Protein AF-A0A563E157-F1 (afdb_monomer)

Sequence (215 aa):
MSESALIEEDAVVTTPMSAAPRDGLREVDIRLVDWHEQVQPLRLAAVMESVLEIGVREPVQVARRGDRFMVLDGAHRARAAQALGQRTLQCRLIDLPDDAPVDGWIHRLPGQLPLDAVALREDGAGRVVALVSDGGGTRDLRAPLANDGSYFAALHTLSRLYRNTPYERVEAGDPATSVGTEIGWVMPTWGTICELVEDYGLLPAGVTRLSRYLP

InterPro domains:
  IPR003115 ParB-like, N-terminal domain [PF02195] (38-99)
  IPR003115 ParB-like, N-terminal domain [SM00470] (26-109)
  IPR036086 ParB/Sulfiredoxin superfamily [SSF110849] (25-113)

Secondary structure (DSSP, 8-state):
-----------------PPPPTTSEEEEEGGGEEESBPPPHHHHHHHHHHHHHH---SPEEEEEETTEEEEEE-HHHHHHHHHTT-SEEEEEEE---TTPBPEEPEEEEES---GGGS--EESSSSPEEEEEEETTEEEEEE-SSSSHHHHHHHHHHHHHHSTTS--EEE-TTPPP-SSEEEEEE---BHHHHHHHHHHH-PBPTT-EE-GGG--

Radius of gyration: 22.66 Å; Cα contacts (8 Å, |Δi|>4): 371; chains: 1; bounding box: 77×41×68 Å

Organism: NCBI:txid1660198

Mean predicted aligned error: 8.3 Å

Nearest PDB structures (foldseek):
  7bnk-assembly1_B  TM=8.876E-01  e=1.543E-05  Myxococcus xanthus DK 1622
  7bnr-assembly1_A  TM=8.890E-01  e=2.348E-05  Myxococcus xanthus DK 1622
  7o0n-assembly1_B  TM=8.831E-01  e=3.794E-05  Myxococcus xanthus DK 1622
  6ky4-assembly1_A  TM=8.253E-01  e=5.437E-05  Arabidopsis thaliana
  6sdk-assembly1_B  TM=8.845E-01  e=1.337E-04  Bacillus subtilis subsp. subtilis str. 168

Structure (mmCIF, N/CA/C/O backbone):
data_AF-A0A563E157-F1
#
_entry.id   AF-A0A563E157-F1
#
loop_
_atom_site.group_PDB
_atom_site.id
_atom_site.type_symbol
_atom_site.label_atom_id
_atom_site.label_alt_id
_atom_site.label_comp_id
_atom_site.label_asym_id
_atom_site.label_entity_id
_atom_site.label_seq_id
_atom_site.pdbx_PDB_ins_code
_atom_site.Cartn_x
_atom_site.Cartn_y
_atom_site.Cartn_z
_atom_site.occupancy
_atom_site.B_iso_or_equiv
_atom_site.auth_seq_id
_atom_site.auth_comp_id
_atom_site.auth_asym_id
_atom_site.auth_atom_id
_atom_site.pdbx_PDB_model_num
ATOM 1 N N . MET A 1 1 ? -53.998 -22.537 45.966 1.00 38.16 1 MET A N 1
ATOM 2 C CA . MET A 1 1 ? -54.148 -23.337 44.731 1.00 38.16 1 MET A CA 1
ATOM 3 C C . MET A 1 1 ? -55.024 -22.516 43.799 1.00 38.16 1 MET A C 1
ATOM 5 O O . MET A 1 1 ? -56.150 -22.258 44.184 1.00 38.16 1 MET A O 1
ATOM 9 N N . SER A 1 2 ? -54.588 -21.955 42.680 1.00 39.91 2 SER A N 1
ATOM 10 C CA . SER A 1 2 ? -53.343 -22.095 41.925 1.00 39.91 2 SER A CA 1
ATOM 11 C C . SER A 1 2 ? -53.096 -20.812 41.127 1.00 39.91 2 SER A C 1
ATOM 13 O O . SER A 1 2 ? -54.045 -20.150 40.710 1.00 39.91 2 SER A O 1
ATOM 15 N N . GLU A 1 3 ? -51.813 -20.508 40.943 1.00 37.97 3 GLU A N 1
ATOM 16 C CA . GLU A 1 3 ? -51.228 -19.602 39.950 1.00 37.97 3 GLU A CA 1
ATOM 17 C C . GLU A 1 3 ? -51.672 -19.885 38.510 1.00 37.97 3 GLU A C 1
ATOM 19 O O . GLU A 1 3 ? -51.867 -21.042 38.138 1.00 37.97 3 GLU A O 1
ATOM 24 N N . SER A 1 4 ? -51.720 -18.824 37.696 1.00 38.44 4 SER A N 1
ATOM 25 C CA . SER A 1 4 ? -51.212 -18.736 36.308 1.00 38.44 4 SER A CA 1
ATOM 26 C C . SER A 1 4 ? -51.439 -17.287 35.842 1.00 38.44 4 SER A C 1
ATOM 28 O O . SER A 1 4 ? -52.575 -16.878 35.631 1.00 38.44 4 SER A O 1
ATOM 30 N N . ALA A 1 5 ? -50.463 -16.393 36.015 1.00 38.19 5 ALA A N 1
ATOM 31 C CA . ALA A 1 5 ? -49.332 -16.134 35.113 1.00 38.19 5 ALA A CA 1
ATOM 32 C C . ALA A 1 5 ? -49.777 -15.436 33.812 1.00 38.19 5 ALA A C 1
ATOM 34 O O . ALA A 1 5 ? -50.131 -16.072 32.823 1.00 38.19 5 ALA A O 1
ATOM 35 N N . LEU A 1 6 ? -49.759 -14.099 33.866 1.00 37.81 6 LEU A N 1
ATOM 36 C CA . LEU A 1 6 ? -49.764 -13.206 32.712 1.00 37.81 6 LEU A CA 1
ATOM 37 C C . LEU A 1 6 ? -48.407 -13.350 32.014 1.00 37.81 6 LEU A C 1
ATOM 39 O O . LEU A 1 6 ? -47.370 -13.178 32.650 1.00 37.81 6 LEU A O 1
ATOM 43 N N . ILE A 1 7 ? -48.420 -13.696 30.731 1.00 38.66 7 ILE A N 1
ATOM 44 C CA . ILE A 1 7 ? -47.236 -13.638 29.875 1.00 38.66 7 ILE A CA 1
ATOM 45 C C . ILE A 1 7 ? -47.158 -12.196 29.370 1.00 38.66 7 ILE A C 1
ATOM 47 O O . ILE A 1 7 ? -47.983 -11.781 28.558 1.00 38.66 7 ILE A O 1
ATOM 51 N N . GLU A 1 8 ? -46.215 -11.424 29.906 1.00 34.62 8 GLU A N 1
ATOM 52 C CA . GLU A 1 8 ? -45.759 -10.178 29.293 1.00 34.62 8 GLU A CA 1
ATOM 53 C C . GLU A 1 8 ? -44.924 -10.554 28.063 1.00 34.62 8 GLU A C 1
ATOM 55 O O . GLU A 1 8 ? -43.912 -11.244 28.174 1.00 34.62 8 GLU A O 1
ATOM 60 N N . GLU A 1 9 ? -45.383 -10.162 26.874 1.00 37.19 9 GLU A N 1
ATOM 61 C CA . GLU A 1 9 ? -44.569 -10.238 25.665 1.00 37.19 9 GLU A CA 1
ATOM 62 C C . GLU A 1 9 ? -43.445 -9.203 25.773 1.00 37.19 9 GLU A C 1
ATOM 64 O O . GLU A 1 9 ? -43.694 -7.996 25.811 1.00 37.19 9 GLU A O 1
ATOM 69 N N . ASP A 1 10 ? -42.207 -9.698 25.828 1.00 30.70 10 ASP A N 1
ATOM 70 C CA . ASP A 1 10 ? -40.983 -8.909 25.732 1.00 30.70 10 ASP A CA 1
ATOM 71 C C . ASP A 1 10 ? -41.030 -8.029 24.475 1.00 30.70 10 ASP A C 1
ATOM 73 O O . ASP A 1 10 ? -40.835 -8.480 23.342 1.00 30.70 10 ASP A O 1
ATOM 77 N N . ALA A 1 11 ? -41.269 -6.736 24.682 1.00 34.28 11 ALA A N 1
ATOM 78 C CA . ALA A 1 11 ? -41.029 -5.728 23.671 1.00 34.28 11 ALA A CA 1
ATOM 79 C C . ALA A 1 11 ? -39.534 -5.750 23.333 1.00 34.28 11 ALA A C 1
ATOM 81 O O . ALA A 1 11 ? -38.687 -5.366 24.141 1.00 34.28 11 ALA A O 1
ATOM 82 N N . VAL A 1 12 ? -39.214 -6.206 22.122 1.00 34.84 12 VAL A N 1
ATOM 83 C CA . VAL A 1 12 ? -37.882 -6.098 21.529 1.00 34.84 12 VAL A CA 1
ATOM 84 C C . VAL A 1 12 ? -37.456 -4.635 21.606 1.00 34.84 12 VAL A C 1
ATOM 86 O O . VAL A 1 12 ? -37.963 -3.782 20.877 1.00 34.84 12 VAL A O 1
ATOM 89 N N . VAL A 1 13 ? -36.518 -4.341 22.507 1.00 35.56 13 VAL A N 1
ATOM 90 C CA . VAL A 1 13 ? -35.839 -3.050 22.578 1.00 35.56 13 VAL A CA 1
ATOM 91 C C . VAL A 1 13 ? -34.983 -2.933 21.322 1.00 35.56 13 VAL A C 1
ATOM 93 O O . VAL A 1 13 ? -33.821 -3.332 21.280 1.00 35.56 13 VAL A O 1
ATOM 96 N N . THR A 1 14 ? -35.574 -2.403 20.255 1.00 33.09 14 THR A N 1
ATOM 97 C CA . THR A 1 14 ? -34.820 -1.895 19.117 1.00 33.09 14 THR A CA 1
ATOM 98 C C . THR A 1 14 ? -34.134 -0.619 19.581 1.00 33.09 14 THR A C 1
ATOM 100 O O . THR A 1 14 ? -34.728 0.460 19.566 1.00 33.09 14 THR A O 1
ATOM 103 N N . THR A 1 15 ? -32.892 -0.737 20.042 1.00 35.97 15 THR A N 1
ATOM 104 C CA . THR A 1 15 ? -32.031 0.425 20.256 1.00 35.97 15 THR A CA 1
ATOM 105 C C . THR A 1 15 ? -31.931 1.177 18.927 1.00 35.97 15 THR A C 1
ATOM 107 O O . THR A 1 15 ? -31.469 0.589 17.945 1.00 35.97 15 THR A O 1
ATOM 110 N N . PRO A 1 16 ? -32.372 2.444 18.835 1.00 34.62 16 PRO A N 1
ATOM 111 C CA . PRO A 1 16 ? -32.223 3.195 17.603 1.00 34.62 16 PRO A CA 1
ATOM 112 C C . PRO A 1 16 ? -30.733 3.366 17.310 1.00 34.62 16 PRO A C 1
ATOM 114 O O . PRO A 1 16 ? -29.953 3.776 18.171 1.00 34.62 16 PRO A O 1
ATOM 117 N N . MET A 1 17 ? -30.355 3.033 16.076 1.00 41.00 17 MET A N 1
ATOM 118 C CA . MET A 1 17 ? -29.057 3.342 15.494 1.00 41.00 17 MET A CA 1
ATOM 119 C C . MET A 1 17 ? -28.830 4.848 15.673 1.00 41.00 17 MET A C 1
ATOM 121 O O . MET A 1 17 ? -29.520 5.666 15.064 1.00 41.00 17 MET A O 1
ATOM 125 N N . SER A 1 18 ? -27.943 5.194 16.607 1.00 42.66 18 SER A N 1
ATOM 126 C CA . SER A 1 18 ? -27.647 6.569 16.999 1.00 42.66 18 SER A CA 1
ATOM 127 C C . SER A 1 18 ? -27.345 7.426 15.768 1.00 42.66 18 SER A C 1
ATOM 129 O O . SER A 1 18 ? -26.673 6.977 14.836 1.00 42.66 18 SER A O 1
ATOM 131 N N . ALA A 1 19 ? -27.875 8.651 15.768 1.00 40.84 19 ALA A N 1
ATOM 132 C CA . ALA A 1 19 ? -27.715 9.630 14.704 1.00 40.84 19 ALA A CA 1
ATOM 133 C C . ALA A 1 19 ? -26.247 9.734 14.256 1.00 40.84 19 ALA A C 1
ATOM 135 O O . ALA A 1 19 ? -25.346 9.836 15.086 1.00 40.84 19 ALA A O 1
ATOM 136 N N . ALA A 1 20 ? -26.019 9.717 12.940 1.00 39.94 20 ALA A N 1
ATOM 137 C CA . ALA A 1 20 ? -24.694 9.817 12.340 1.00 39.94 20 ALA A CA 1
ATOM 138 C C . ALA A 1 20 ? -23.915 11.017 12.925 1.00 39.94 20 ALA A C 1
ATOM 140 O O . ALA A 1 20 ? -24.352 12.158 12.742 1.00 39.94 20 ALA A O 1
ATOM 141 N N . PRO A 1 21 ? -22.780 10.809 13.620 1.00 44.16 21 PRO A N 1
ATOM 142 C CA . PRO A 1 21 ? -21.960 11.917 14.090 1.00 44.16 21 PRO A CA 1
ATOM 143 C C . PRO A 1 21 ? -21.417 12.734 12.911 1.00 44.16 21 PRO A C 1
ATOM 145 O O . PRO A 1 21 ? -21.153 12.213 11.822 1.00 44.16 21 PRO A O 1
ATOM 148 N N . ARG A 1 22 ? -21.323 14.045 13.155 1.00 49.16 22 ARG A N 1
ATOM 149 C CA . ARG A 1 22 ? -21.166 15.139 12.179 1.00 49.16 22 ARG A CA 1
ATOM 150 C C . ARG A 1 22 ? -19.771 15.231 11.533 1.00 49.16 22 ARG A C 1
ATOM 152 O O . ARG A 1 22 ? -19.514 16.168 10.790 1.00 49.16 22 ARG A O 1
ATOM 159 N N . ASP A 1 23 ? -18.893 14.274 11.804 1.00 63.56 23 ASP A N 1
ATOM 160 C CA . ASP A 1 23 ? -17.467 14.251 11.448 1.00 63.56 23 ASP A CA 1
ATOM 161 C C . ASP A 1 23 ? -17.017 12.927 10.792 1.00 63.56 23 ASP A C 1
ATOM 163 O O . ASP A 1 23 ? -15.828 12.725 10.542 1.00 63.56 23 ASP A O 1
ATOM 167 N N . GLY A 1 24 ? -17.957 12.013 10.513 1.00 76.25 24 GLY A N 1
ATOM 168 C CA . GLY A 1 24 ? -17.658 10.711 9.907 1.00 76.25 24 GLY A CA 1
ATOM 169 C C . GLY A 1 24 ? -16.979 9.712 10.853 1.00 76.25 24 GLY A C 1
ATOM 170 O O . GLY A 1 24 ? -16.590 8.632 10.404 1.00 76.25 24 GLY A O 1
ATOM 171 N N . LEU A 1 25 ? -16.853 10.031 12.149 1.00 89.38 25 LEU A N 1
ATOM 172 C CA . LEU A 1 25 ? -16.283 9.120 13.140 1.00 89.38 25 LEU A CA 1
ATOM 173 C C . LEU A 1 25 ? -17.264 8.005 13.513 1.00 89.38 25 LEU A C 1
ATOM 175 O O . LEU A 1 25 ? -18.480 8.205 13.572 1.00 89.38 25 LEU A O 1
ATOM 179 N N . ARG A 1 26 ? -16.750 6.801 13.742 1.00 91.88 26 ARG A N 1
ATOM 180 C CA . ARG A 1 26 ? -17.507 5.619 14.157 1.00 91.88 26 ARG A CA 1
ATOM 181 C C . ARG A 1 26 ? -16.631 4.751 15.040 1.00 91.88 26 ARG A C 1
ATOM 183 O O . ARG A 1 26 ? -15.461 4.541 14.743 1.00 91.88 26 ARG A O 1
ATOM 190 N N . GLU A 1 27 ? -17.229 4.185 16.076 1.00 95.44 27 GLU A N 1
ATOM 191 C CA . GLU A 1 27 ? -16.631 3.040 16.742 1.00 95.44 27 GLU A CA 1
ATOM 192 C C . GLU A 1 27 ? -16.913 1.781 15.912 1.00 95.44 27 GLU A C 1
ATOM 194 O O . GLU A 1 27 ? -18.063 1.510 15.562 1.00 95.44 27 GLU A O 1
ATOM 199 N N . VAL A 1 28 ? -15.863 1.044 15.557 1.00 96.38 28 VAL A N 1
ATOM 200 C CA . VAL A 1 28 ? -15.933 -0.140 14.693 1.00 96.38 28 VAL A CA 1
ATOM 201 C C . VAL A 1 28 ? -15.374 -1.343 15.441 1.00 96.38 28 VAL A C 1
ATOM 203 O O . VAL A 1 28 ? -14.318 -1.249 16.062 1.00 96.38 28 VAL A O 1
ATOM 206 N N . ASP A 1 29 ? -16.063 -2.484 15.371 1.00 96.81 29 ASP A N 1
ATOM 207 C CA . ASP A 1 29 ? -15.530 -3.759 15.862 1.00 96.81 29 ASP A CA 1
ATOM 208 C C . ASP A 1 29 ? -14.273 -4.127 15.070 1.00 96.81 29 ASP A C 1
ATOM 210 O O . ASP A 1 29 ? -14.307 -4.249 13.843 1.00 96.81 29 ASP A O 1
ATOM 214 N N . ILE A 1 30 ? -13.162 -4.337 15.771 1.00 96.12 30 ILE A N 1
ATOM 215 C CA . ILE A 1 30 ? -11.862 -4.577 15.141 1.00 96.12 30 ILE A CA 1
ATOM 216 C C . ILE A 1 30 ? -11.843 -5.842 14.270 1.00 96.12 30 ILE A C 1
ATOM 218 O O . ILE A 1 30 ? -11.008 -5.968 13.379 1.00 96.12 30 ILE A O 1
ATOM 222 N N . ARG A 1 31 ? -12.767 -6.787 14.492 1.00 96.31 31 ARG A N 1
ATOM 223 C CA . ARG A 1 31 ? -12.908 -8.019 13.694 1.00 96.31 31 ARG A CA 1
ATOM 224 C C . ARG A 1 31 ? -13.479 -7.761 12.299 1.00 96.31 31 ARG A C 1
ATOM 226 O O . ARG A 1 31 ? -13.388 -8.635 11.433 1.00 96.31 31 ARG A O 1
ATOM 233 N N . LEU A 1 32 ? -14.077 -6.591 12.088 1.00 97.19 32 LEU A N 1
ATOM 234 C CA . LEU A 1 32 ? -14.577 -6.123 10.796 1.00 97.19 32 LEU A CA 1
ATOM 235 C C . LEU A 1 32 ? -13.549 -5.270 10.047 1.00 97.19 32 LEU A C 1
ATOM 237 O O . LEU A 1 32 ? -13.850 -4.799 8.955 1.00 97.19 32 LEU A O 1
ATOM 241 N N . VAL A 1 33 ? -12.365 -5.057 10.626 1.00 97.38 33 VAL A N 1
ATOM 242 C CA . VAL A 1 33 ? -11.298 -4.256 10.030 1.00 97.38 33 VAL A CA 1
ATOM 243 C C . VAL A 1 33 ? -10.294 -5.166 9.329 1.00 97.38 33 VAL A C 1
ATOM 245 O O . VAL A 1 33 ? -9.803 -6.127 9.921 1.00 97.38 33 VAL A O 1
ATOM 248 N N . ASP A 1 34 ? -9.981 -4.830 8.084 1.00 97.12 34 ASP A N 1
ATOM 249 C CA . ASP A 1 34 ? -8.998 -5.483 7.227 1.00 97.12 34 ASP A CA 1
ATOM 250 C C . ASP A 1 34 ? -7.880 -4.512 6.836 1.00 97.12 34 ASP A C 1
ATOM 252 O O . ASP A 1 34 ? -7.993 -3.291 6.965 1.00 97.12 34 ASP A O 1
ATOM 256 N N . TRP A 1 35 ? -6.780 -5.064 6.334 1.00 97.38 35 TRP A N 1
ATOM 257 C CA . TRP A 1 35 ? -5.594 -4.319 5.927 1.00 97.38 35 TRP A CA 1
ATOM 258 C C . TRP A 1 35 ? -5.339 -4.555 4.449 1.00 97.38 35 TRP A C 1
ATOM 260 O O . TRP A 1 35 ? -5.481 -5.681 3.985 1.00 97.38 35 TRP A O 1
ATOM 270 N N . HIS A 1 36 ? -4.909 -3.517 3.735 1.00 97.44 36 HIS A N 1
ATOM 271 C CA . HIS A 1 36 ? -4.484 -3.656 2.342 1.00 97.44 36 HIS A CA 1
ATOM 272 C C . HIS A 1 36 ? -2.960 -3.806 2.207 1.00 97.44 36 HIS A C 1
ATOM 274 O O . HIS A 1 36 ? -2.464 -4.317 1.207 1.00 97.44 36 HIS A O 1
ATOM 280 N N . GLU A 1 37 ? -2.200 -3.400 3.227 1.00 96.88 37 GLU A N 1
ATOM 281 C CA . GLU A 1 37 ? -0.740 -3.443 3.229 1.00 96.88 37 GLU A CA 1
ATOM 282 C C . GLU A 1 37 ? -0.167 -4.097 4.490 1.00 96.88 37 GLU A C 1
ATOM 284 O O . GLU A 1 37 ? -0.790 -4.159 5.555 1.00 96.88 37 GLU A O 1
ATOM 289 N N . GLN A 1 38 ? 1.063 -4.588 4.365 1.00 96.56 38 GLN A N 1
ATOM 290 C CA . GLN A 1 38 ? 1.861 -5.061 5.486 1.00 96.56 38 GLN A CA 1
ATOM 291 C C . GLN A 1 38 ? 2.235 -3.909 6.426 1.00 96.56 38 GLN A C 1
ATOM 293 O O . GLN A 1 38 ? 2.426 -2.769 6.013 1.00 96.56 38 GLN A O 1
ATOM 298 N N . VAL A 1 39 ? 2.454 -4.230 7.701 1.00 93.62 39 VAL A N 1
ATOM 299 C CA . VAL A 1 39 ? 3.050 -3.301 8.666 1.00 93.62 39 VAL A CA 1
ATOM 300 C C . VAL A 1 39 ? 4.509 -3.658 8.922 1.00 93.62 39 VAL A C 1
ATOM 302 O O . VAL A 1 39 ? 4.870 -4.820 9.094 1.00 93.62 39 VAL A O 1
ATOM 305 N N . GLN A 1 40 ? 5.364 -2.640 8.979 1.00 88.31 40 GLN A N 1
ATOM 306 C CA . GLN A 1 40 ? 6.772 -2.808 9.347 1.00 88.31 40 GLN A CA 1
ATOM 307 C C . GLN A 1 40 ? 6.903 -3.240 10.826 1.00 88.31 40 GLN A C 1
ATOM 309 O O . GLN A 1 40 ? 6.443 -2.490 11.692 1.00 88.31 40 GLN A O 1
ATOM 314 N N . PRO A 1 41 ? 7.551 -4.382 11.148 1.00 87.50 41 PRO A N 1
ATOM 315 C CA . PRO A 1 41 ? 7.573 -4.930 12.511 1.00 87.50 41 PRO A CA 1
ATOM 316 C C . PRO A 1 41 ? 8.191 -4.015 13.575 1.00 87.50 41 PRO A C 1
ATOM 318 O O . PRO A 1 41 ? 7.617 -3.859 14.646 1.00 87.50 41 PRO A O 1
ATOM 321 N N . LEU A 1 42 ? 9.327 -3.367 13.283 1.00 85.75 42 LEU A N 1
ATOM 322 C CA . LEU A 1 42 ? 9.982 -2.468 14.247 1.00 85.75 42 LEU A CA 1
ATOM 323 C C . LEU A 1 42 ? 9.112 -1.245 14.562 1.00 85.75 42 LEU A C 1
ATOM 325 O O . LEU A 1 42 ? 8.969 -0.858 15.718 1.00 85.75 42 LEU A O 1
ATOM 329 N N . ARG A 1 43 ? 8.469 -0.675 13.535 1.00 87.94 43 ARG A N 1
ATOM 330 C CA . ARG A 1 43 ? 7.519 0.427 13.715 1.00 87.94 43 ARG A CA 1
ATOM 331 C C . ARG A 1 43 ? 6.281 -0.025 14.486 1.00 87.94 43 ARG A C 1
ATOM 333 O O . ARG A 1 43 ? 5.773 0.738 15.297 1.00 87.94 43 ARG A O 1
ATOM 340 N N . LEU A 1 44 ? 5.806 -1.253 14.264 1.00 92.75 44 LEU A N 1
ATOM 341 C CA . LEU A 1 44 ? 4.684 -1.809 15.018 1.00 92.75 44 LEU A CA 1
ATOM 342 C C . LEU A 1 44 ? 5.014 -1.926 16.510 1.00 92.75 44 LEU A C 1
ATOM 344 O O . LEU A 1 44 ? 4.194 -1.506 17.316 1.00 92.75 44 LEU A O 1
ATOM 348 N N . ALA A 1 45 ? 6.198 -2.430 16.871 1.00 91.44 45 ALA A N 1
ATOM 349 C CA . ALA A 1 45 ? 6.615 -2.545 18.270 1.00 91.44 45 ALA A CA 1
ATOM 350 C C . ALA A 1 45 ? 6.608 -1.182 18.987 1.00 91.44 45 ALA A C 1
ATOM 352 O O . ALA A 1 45 ? 5.976 -1.044 20.030 1.00 91.44 45 ALA A O 1
ATOM 353 N N . ALA A 1 46 ? 7.199 -0.154 18.370 1.00 90.38 46 ALA A N 1
ATOM 354 C CA . ALA A 1 46 ? 7.189 1.205 18.919 1.00 90.38 46 ALA A CA 1
ATOM 355 C C . ALA A 1 46 ? 5.763 1.781 19.053 1.00 90.38 46 ALA A C 1
ATOM 357 O O . ALA A 1 46 ? 5.429 2.426 20.046 1.00 90.38 46 ALA A O 1
ATOM 358 N N . VAL A 1 47 ? 4.889 1.531 18.070 1.00 93.25 47 VAL A N 1
ATOM 359 C CA . VAL A 1 47 ? 3.485 1.969 18.137 1.00 93.25 47 VAL A CA 1
ATOM 360 C C . VAL A 1 47 ? 2.711 1.200 19.212 1.00 93.25 47 VAL A C 1
ATOM 362 O O . VAL A 1 47 ? 1.867 1.794 19.873 1.00 93.25 47 VAL A O 1
ATOM 365 N N . MET A 1 48 ? 2.997 -0.085 19.433 1.00 93.69 48 MET A N 1
ATOM 366 C CA . MET A 1 48 ? 2.371 -0.874 20.499 1.00 93.69 48 MET A CA 1
ATOM 367 C C . MET A 1 48 ? 2.698 -0.332 21.889 1.00 93.69 48 MET A C 1
ATOM 369 O O . MET A 1 48 ? 1.788 -0.240 22.708 1.00 93.69 48 MET A O 1
ATOM 373 N N . GLU A 1 49 ? 3.947 0.064 22.144 1.00 92.19 49 GLU A N 1
ATOM 374 C CA . GLU A 1 49 ? 4.335 0.700 23.412 1.00 92.19 49 GLU A CA 1
ATOM 375 C C . GLU A 1 49 ? 3.528 1.981 23.656 1.00 92.19 49 GLU A C 1
ATOM 377 O O . GLU A 1 49 ? 2.927 2.146 24.716 1.00 92.19 49 GLU A O 1
ATOM 382 N N . SER A 1 50 ? 3.413 2.837 22.636 1.00 92.50 50 SER A N 1
ATOM 383 C CA . SER A 1 50 ? 2.603 4.055 22.726 1.00 92.50 50 SER A CA 1
ATOM 384 C C . SER A 1 50 ? 1.115 3.750 22.943 1.00 92.50 50 SER A C 1
ATOM 386 O O . SER A 1 50 ? 0.493 4.317 23.837 1.00 92.50 50 SER A O 1
ATOM 388 N N . VAL A 1 51 ? 0.530 2.823 22.178 1.00 91.62 51 VAL A N 1
ATOM 389 C CA . VAL A 1 51 ? -0.895 2.468 22.309 1.00 91.62 51 VAL A CA 1
ATOM 390 C C . VAL A 1 51 ? -1.198 1.839 23.672 1.00 91.62 51 VAL A C 1
ATOM 392 O O . VAL A 1 51 ? -2.294 2.043 24.192 1.00 91.62 51 VAL A O 1
ATOM 395 N N . LEU A 1 52 ? -0.256 1.110 24.273 1.00 91.38 52 LEU A N 1
ATOM 396 C CA . LEU A 1 52 ? -0.419 0.570 25.622 1.00 91.38 52 LEU A CA 1
ATOM 397 C C . LEU A 1 52 ? -0.515 1.683 26.678 1.00 91.38 52 LEU A C 1
ATOM 399 O O . LEU A 1 52 ? -1.298 1.560 27.616 1.00 91.38 52 LEU A O 1
ATOM 403 N N . GLU A 1 53 ? 0.257 2.760 26.519 1.00 90.88 53 GLU A N 1
ATOM 404 C CA . GLU A 1 53 ? 0.299 3.873 27.472 1.00 90.88 53 GLU A CA 1
ATOM 405 C C . GLU A 1 53 ? -0.904 4.817 27.335 1.00 90.88 53 GLU A C 1
ATOM 407 O O . GLU A 1 53 ? -1.524 5.185 28.334 1.00 90.88 53 GLU A O 1
ATOM 412 N N . ILE A 1 54 ? -1.243 5.217 26.105 1.00 89.62 54 ILE A N 1
ATOM 413 C CA . ILE A 1 54 ? -2.204 6.309 25.852 1.00 89.62 54 ILE A CA 1
ATOM 414 C C . ILE A 1 54 ? -3.391 5.913 24.964 1.00 89.62 54 ILE A C 1
ATOM 416 O O . ILE A 1 54 ? -4.221 6.764 24.635 1.00 89.62 54 ILE A O 1
ATOM 420 N N . GLY A 1 55 ? -3.487 4.645 24.560 1.00 87.12 55 GLY A N 1
ATOM 421 C CA . GLY A 1 55 ? -4.490 4.175 23.607 1.00 87.12 55 GLY A CA 1
ATOM 422 C C . GLY A 1 55 ? -4.273 4.701 22.182 1.00 87.12 55 GLY A C 1
ATOM 423 O O . GLY A 1 55 ? -3.297 5.383 21.865 1.00 87.12 55 GLY A O 1
ATOM 424 N N . VAL A 1 56 ? -5.212 4.388 21.286 1.00 88.50 56 VAL A N 1
ATOM 425 C CA . VAL A 1 56 ? -5.234 4.959 19.931 1.00 88.50 56 VAL A CA 1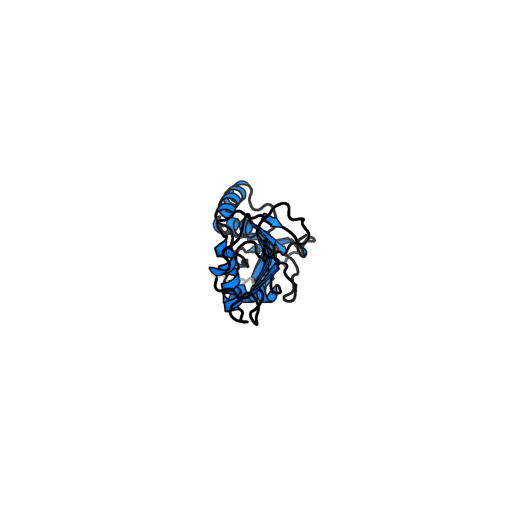
ATOM 426 C C . VAL A 1 56 ? -5.869 6.347 19.999 1.00 88.50 56 VAL A C 1
ATOM 428 O O . VAL A 1 56 ? -7.085 6.471 20.113 1.00 88.50 56 VAL A O 1
ATOM 431 N N . ARG A 1 57 ? -5.045 7.400 19.948 1.00 88.88 57 ARG A N 1
ATOM 432 C CA . ARG A 1 57 ? -5.525 8.793 20.031 1.00 88.88 57 ARG A CA 1
ATOM 433 C C . ARG A 1 57 ? -6.079 9.335 18.719 1.00 88.88 57 ARG A C 1
ATOM 435 O O . ARG A 1 57 ? -7.032 10.105 18.727 1.00 88.88 57 ARG A O 1
ATOM 442 N N . GLU A 1 58 ? -5.453 8.961 17.610 1.00 92.00 58 GLU A N 1
ATOM 443 C CA . GLU A 1 58 ? -5.869 9.381 16.276 1.00 92.00 58 GLU A CA 1
ATOM 444 C C . GLU A 1 58 ? -6.768 8.319 15.644 1.00 92.00 58 GLU A C 1
ATOM 446 O O . GLU A 1 58 ? -6.347 7.157 15.565 1.00 92.00 58 GLU A O 1
ATOM 451 N N . PRO A 1 59 ? -7.960 8.699 15.147 1.00 94.50 59 PRO A N 1
ATOM 452 C CA . PRO A 1 59 ? -8.837 7.772 14.453 1.00 94.50 59 PRO A CA 1
ATOM 453 C C . PRO A 1 59 ? -8.124 7.049 13.305 1.00 94.50 59 PRO A C 1
ATOM 455 O O . PRO A 1 59 ? -7.311 7.626 12.576 1.00 94.50 59 PRO A O 1
ATOM 458 N N . VAL A 1 60 ? -8.435 5.768 13.137 1.00 96.69 60 VAL A N 1
ATOM 459 C CA . VAL A 1 60 ? -7.986 4.982 11.982 1.00 96.69 60 VAL A CA 1
ATOM 460 C C . VAL A 1 60 ? -8.851 5.366 10.783 1.00 96.69 60 VAL A C 1
ATOM 462 O O . VAL A 1 60 ? -10.077 5.345 10.872 1.00 96.69 60 VAL A O 1
ATOM 465 N N . GLN A 1 61 ? -8.234 5.733 9.665 1.00 97.50 61 GLN A N 1
ATOM 466 C CA . GLN A 1 61 ? -8.970 6.093 8.453 1.00 97.50 61 GLN A CA 1
ATOM 467 C C . GLN A 1 61 ? -9.305 4.806 7.709 1.00 97.50 61 GLN A C 1
ATOM 469 O O . GLN A 1 61 ? -8.403 4.008 7.441 1.00 97.50 61 GLN A O 1
ATOM 474 N N . VAL A 1 62 ? -10.579 4.579 7.397 1.00 97.62 62 VAL A N 1
ATOM 475 C CA . VAL A 1 62 ? -11.029 3.341 6.747 1.00 97.62 62 VAL A CA 1
ATOM 476 C C . VAL A 1 62 ? -12.015 3.632 5.620 1.00 97.62 62 VAL A C 1
ATOM 478 O O . VAL A 1 62 ? -12.830 4.547 5.729 1.00 97.62 62 VAL A O 1
ATOM 481 N N . ALA A 1 63 ? -11.981 2.821 4.566 1.00 96.50 63 ALA A N 1
ATOM 482 C CA . ALA A 1 63 ? -13.032 2.763 3.551 1.00 96.50 63 ALA A CA 1
ATOM 483 C C . ALA A 1 63 ? -13.933 1.553 3.805 1.00 96.50 63 ALA A C 1
ATOM 485 O O . ALA A 1 63 ? -13.474 0.509 4.276 1.00 96.50 63 ALA A O 1
ATOM 486 N N . ARG A 1 64 ? -15.220 1.666 3.475 1.00 94.81 64 ARG A N 1
ATOM 487 C CA . ARG A 1 64 ? -16.136 0.521 3.524 1.00 94.81 64 ARG A CA 1
ATOM 488 C C . ARG A 1 64 ? -15.879 -0.403 2.327 1.00 94.81 64 ARG A C 1
ATOM 490 O O . ARG A 1 64 ? -15.806 0.070 1.200 1.00 94.81 64 ARG A O 1
ATOM 497 N N . ARG A 1 65 ? -15.813 -1.715 2.568 1.00 93.62 65 ARG A N 1
ATOM 498 C CA . ARG A 1 65 ? -15.727 -2.771 1.545 1.00 93.62 65 ARG A CA 1
ATOM 499 C C . ARG A 1 65 ? -16.744 -3.861 1.890 1.00 93.62 65 ARG A C 1
ATOM 501 O O . ARG A 1 65 ? -16.518 -4.675 2.781 1.00 93.62 65 ARG A O 1
ATOM 508 N N . GLY A 1 66 ? -17.913 -3.818 1.249 1.00 90.56 66 GLY A N 1
ATOM 509 C CA . GLY A 1 66 ? -19.053 -4.665 1.621 1.00 90.56 66 GLY A CA 1
ATOM 510 C C . GLY A 1 66 ? -19.496 -4.423 3.071 1.00 90.56 66 GLY A C 1
ATOM 511 O O . GLY A 1 66 ? -19.860 -3.300 3.437 1.00 90.56 66 GLY A O 1
ATOM 512 N N . ASP A 1 67 ? -19.431 -5.468 3.895 1.00 92.88 67 ASP A N 1
ATOM 513 C CA . ASP A 1 67 ? -19.759 -5.429 5.331 1.00 92.88 67 ASP A CA 1
ATOM 514 C C . ASP A 1 67 ? -18.527 -5.238 6.237 1.00 92.88 67 ASP A C 1
ATOM 516 O O . ASP A 1 67 ? -18.622 -5.332 7.463 1.00 92.88 67 ASP A O 1
ATOM 520 N N . ARG A 1 68 ? -17.358 -4.982 5.640 1.00 96.12 68 ARG A N 1
ATOM 521 C CA . ARG A 1 68 ? -16.068 -4.821 6.323 1.00 96.12 68 ARG A CA 1
ATOM 522 C C . ARG A 1 68 ? -15.478 -3.434 6.057 1.00 96.12 68 ARG A C 1
ATOM 524 O O . ARG A 1 68 ? -16.009 -2.644 5.269 1.00 96.12 68 ARG A O 1
ATOM 531 N N . PHE A 1 69 ? -14.383 -3.126 6.742 1.00 97.12 69 PHE A N 1
ATOM 532 C CA . PHE A 1 69 ? -13.686 -1.846 6.663 1.00 97.12 69 PHE A CA 1
ATOM 533 C C . PHE A 1 69 ? -12.214 -2.067 6.348 1.00 97.12 69 PHE A C 1
ATOM 535 O O . PHE A 1 69 ? -11.509 -2.725 7.104 1.00 97.12 69 PHE A O 1
ATOM 542 N N . MET A 1 70 ? -11.731 -1.486 5.260 1.00 97.81 70 MET A N 1
ATOM 543 C CA . MET A 1 70 ? -10.336 -1.580 4.851 1.00 97.81 70 MET A CA 1
ATOM 544 C C . MET A 1 70 ? -9.565 -0.364 5.366 1.00 97.81 70 MET A C 1
ATOM 546 O O . MET A 1 70 ? -9.965 0.774 5.113 1.00 97.81 70 MET A O 1
ATOM 550 N N . VAL A 1 71 ? -8.461 -0.581 6.082 1.00 97.88 71 VAL A N 1
ATOM 551 C CA . VAL A 1 71 ? -7.618 0.513 6.592 1.00 97.88 71 VAL A CA 1
ATOM 552 C C . VAL A 1 71 ? -6.945 1.259 5.442 1.00 97.88 71 VAL A C 1
ATOM 554 O O . VAL A 1 71 ? -6.295 0.631 4.613 1.00 97.88 71 VAL A O 1
ATOM 557 N N . LEU A 1 72 ? -7.055 2.590 5.438 1.00 97.25 72 LEU A N 1
ATOM 558 C CA . LEU A 1 72 ? -6.386 3.510 4.507 1.00 97.25 72 LEU A CA 1
ATOM 559 C C . LEU A 1 72 ? -5.180 4.204 5.153 1.00 97.25 72 LEU A C 1
ATOM 561 O O . LEU A 1 72 ? -4.137 4.342 4.525 1.00 97.25 72 LEU A O 1
ATOM 565 N N . ASP A 1 73 ? -5.326 4.622 6.415 1.00 95.62 73 ASP A N 1
ATOM 566 C CA . ASP A 1 73 ? -4.257 5.185 7.244 1.00 95.62 73 ASP A CA 1
ATOM 567 C C . ASP A 1 73 ? -4.397 4.725 8.698 1.00 95.62 73 ASP A C 1
ATOM 569 O O . ASP A 1 73 ? -5.498 4.518 9.216 1.00 95.62 73 ASP A O 1
ATOM 573 N N . GLY A 1 74 ? -3.256 4.576 9.370 1.00 94.38 74 GLY A N 1
ATOM 574 C CA . GLY A 1 74 ? -3.196 4.066 10.734 1.00 94.38 74 GLY A CA 1
ATOM 575 C C . GLY A 1 74 ? -3.090 2.546 10.810 1.00 94.38 74 GLY A C 1
ATOM 576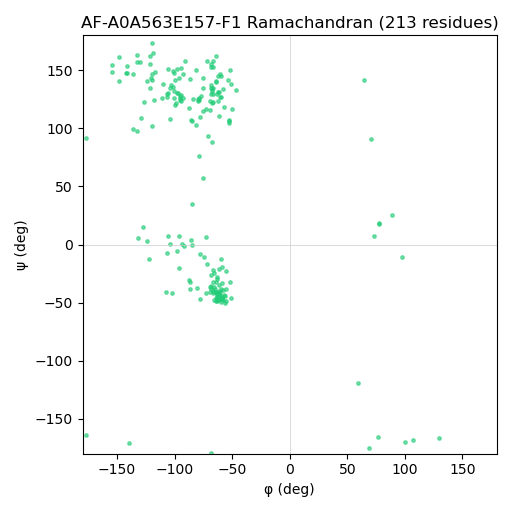 O O . GLY A 1 74 ? -3.453 1.975 11.837 1.00 94.38 74 GLY A O 1
ATOM 577 N N . ALA A 1 75 ? -2.559 1.881 9.776 1.00 95.75 75 ALA A N 1
ATOM 578 C CA . ALA A 1 75 ? -2.350 0.430 9.755 1.00 95.75 75 ALA A CA 1
ATOM 579 C C . ALA A 1 75 ? -1.601 -0.073 11.002 1.00 95.75 75 ALA A C 1
ATOM 581 O O . ALA A 1 75 ? -2.059 -1.013 11.654 1.00 95.75 75 ALA A O 1
ATOM 582 N N . HIS A 1 76 ? -0.510 0.598 11.399 1.00 95.50 76 HIS A N 1
ATOM 583 C CA . HIS A 1 76 ? 0.216 0.284 12.637 1.00 95.50 76 HIS A CA 1
ATOM 584 C C . HIS A 1 76 ? -0.625 0.511 13.897 1.00 95.50 76 HIS A C 1
ATOM 586 O O . HIS A 1 76 ? -0.570 -0.326 14.792 1.00 95.50 76 HIS A O 1
ATOM 592 N N . ARG A 1 77 ? -1.421 1.592 13.966 1.00 95.69 77 ARG A N 1
ATOM 593 C CA . ARG A 1 77 ? -2.297 1.890 15.120 1.00 95.69 77 ARG A CA 1
ATOM 594 C C . ARG A 1 77 ? -3.365 0.805 15.281 1.00 95.69 77 ARG A C 1
ATOM 596 O O . ARG A 1 77 ? -3.507 0.240 16.362 1.00 95.69 77 ARG A O 1
ATOM 603 N N . ALA A 1 78 ? -4.051 0.459 14.192 1.00 96.25 78 ALA A N 1
ATOM 604 C CA . ALA A 1 78 ? -5.063 -0.5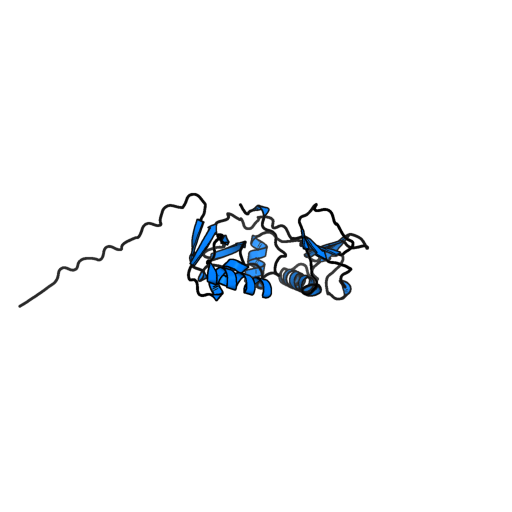94 14.166 1.00 96.25 78 ALA A CA 1
ATOM 605 C C . ALA A 1 78 ? -4.473 -1.962 14.536 1.00 96.25 78 ALA A C 1
ATOM 607 O O . ALA A 1 78 ? -5.045 -2.699 15.339 1.00 96.25 78 ALA A O 1
ATOM 608 N N . ARG A 1 79 ? -3.294 -2.296 13.993 1.00 96.38 79 ARG A N 1
ATOM 609 C CA . ARG A 1 79 ? -2.633 -3.575 14.278 1.00 96.38 79 ARG A CA 1
ATOM 610 C C . ARG A 1 79 ? -2.132 -3.660 15.720 1.00 96.38 79 ARG A C 1
ATOM 612 O O . ARG A 1 79 ? -2.249 -4.716 16.333 1.00 96.38 79 ARG A O 1
ATOM 619 N N . ALA A 1 80 ? -1.619 -2.561 16.270 1.00 96.19 80 ALA A N 1
ATOM 620 C CA . ALA A 1 80 ? -1.212 -2.479 17.668 1.00 96.19 80 ALA A CA 1
ATOM 621 C C . ALA A 1 80 ? -2.405 -2.678 18.612 1.00 96.19 80 ALA A C 1
ATOM 623 O O . ALA A 1 80 ? -2.348 -3.525 19.499 1.00 96.19 80 ALA A O 1
ATOM 624 N N . ALA A 1 81 ? -3.510 -1.970 18.377 1.00 95.44 81 ALA A N 1
ATOM 625 C CA . ALA A 1 81 ? -4.748 -2.143 19.134 1.00 95.44 81 ALA A CA 1
ATOM 626 C C . ALA A 1 81 ? -5.271 -3.589 19.088 1.00 95.44 81 ALA A C 1
ATOM 628 O O . ALA A 1 81 ? -5.634 -4.145 20.126 1.00 95.44 81 ALA A O 1
ATOM 629 N N . GLN A 1 82 ? -5.240 -4.222 17.909 1.00 95.69 82 GLN A N 1
ATOM 630 C CA . GLN A 1 82 ? -5.607 -5.630 17.746 1.00 95.69 82 GLN A CA 1
ATOM 631 C C . GLN A 1 82 ? -4.704 -6.556 18.563 1.00 95.69 82 GLN A C 1
ATOM 633 O O . GLN A 1 82 ? -5.201 -7.422 19.281 1.00 95.69 82 GLN A O 1
ATOM 638 N N . ALA A 1 83 ? -3.385 -6.366 18.482 1.00 94.69 83 ALA A N 1
ATOM 639 C CA . ALA A 1 83 ? -2.414 -7.171 19.218 1.00 94.69 83 ALA A CA 1
ATOM 640 C C . ALA A 1 83 ? -2.549 -7.014 20.744 1.00 94.69 83 ALA A C 1
ATOM 642 O O . ALA A 1 83 ? -2.288 -7.958 21.484 1.00 94.69 83 ALA A O 1
ATOM 643 N N . LEU A 1 84 ? -2.996 -5.844 21.205 1.00 95.19 84 LEU A N 1
ATOM 644 C CA . LEU A 1 84 ? -3.255 -5.541 22.614 1.00 95.19 84 LEU A CA 1
ATOM 645 C C . LEU A 1 84 ? -4.660 -5.965 23.086 1.00 95.19 84 LEU A C 1
ATOM 647 O O . LEU A 1 84 ? -5.027 -5.706 24.230 1.00 95.19 84 LEU A O 1
ATOM 651 N N . GLY A 1 85 ? -5.453 -6.624 22.235 1.00 94.81 85 GLY A N 1
ATOM 652 C CA . GLY A 1 85 ? -6.754 -7.184 22.609 1.00 94.81 85 GLY A CA 1
ATOM 653 C C . GLY A 1 85 ? -7.893 -6.164 22.708 1.00 94.81 85 GLY A C 1
ATOM 654 O O . GLY A 1 85 ? -8.921 -6.460 23.323 1.00 94.81 85 GLY A O 1
ATOM 655 N N . GLN A 1 86 ? -7.746 -4.977 22.110 1.00 94.38 86 GLN A N 1
ATOM 656 C CA . GLN A 1 86 ? -8.857 -4.029 22.009 1.00 94.38 86 GLN A CA 1
ATOM 657 C C . GLN A 1 86 ? -9.976 -4.621 21.146 1.00 94.38 86 GLN A C 1
ATOM 659 O O . GLN A 1 86 ? -9.719 -5.285 20.146 1.00 94.38 86 GLN A O 1
ATOM 664 N N . ARG A 1 87 ? -11.233 -4.394 21.544 1.00 95.38 87 ARG A N 1
ATOM 665 C CA . ARG A 1 87 ? -12.413 -4.911 20.825 1.00 95.38 87 ARG A CA 1
ATOM 666 C C . ARG A 1 87 ? -12.889 -3.980 19.720 1.00 95.38 87 ARG A C 1
ATOM 668 O O . ARG A 1 87 ? -13.450 -4.442 18.732 1.00 95.38 87 ARG A O 1
ATOM 675 N N . THR A 1 88 ? -12.681 -2.684 19.903 1.00 95.81 88 THR A N 1
ATOM 676 C CA . THR A 1 88 ? -13.173 -1.645 19.008 1.00 95.81 88 THR A CA 1
ATOM 677 C C . THR A 1 88 ? -12.075 -0.646 18.670 1.00 95.81 88 THR A C 1
ATOM 679 O O . THR A 1 88 ? -11.093 -0.507 19.401 1.00 95.81 88 THR A O 1
ATOM 682 N N . LEU A 1 89 ? -12.244 0.036 17.540 1.00 95.69 89 LEU A N 1
ATOM 683 C CA . LEU A 1 89 ? -11.406 1.137 17.082 1.00 95.69 89 LEU A CA 1
ATOM 684 C C . LEU A 1 89 ? -12.269 2.368 16.834 1.00 95.69 89 LEU A C 1
ATOM 686 O O . LEU A 1 89 ? -13.357 2.268 16.270 1.00 95.69 89 LEU A O 1
ATOM 690 N N . GLN A 1 90 ? -11.748 3.538 17.194 1.00 96.25 90 GLN A N 1
ATOM 691 C CA . GLN A 1 90 ? -12.265 4.793 16.665 1.00 96.25 90 GLN A CA 1
ATOM 692 C C . GLN A 1 90 ? -11.780 4.935 15.223 1.00 96.25 90 GLN A C 1
ATOM 694 O O . GLN A 1 90 ? -10.579 5.045 14.963 1.00 96.25 90 GLN A O 1
ATOM 699 N N . CYS A 1 91 ? -12.719 4.911 14.288 1.00 96.56 91 CYS A N 1
ATOM 700 C CA . CYS A 1 91 ? -12.465 5.001 12.862 1.00 96.56 91 CYS A CA 1
ATOM 701 C C . CYS A 1 91 ? -13.109 6.252 12.278 1.00 96.56 91 CYS A C 1
ATOM 703 O O . CYS A 1 91 ? -14.176 6.671 12.719 1.00 96.56 91 CYS A O 1
ATOM 705 N N . ARG A 1 92 ? -12.496 6.819 11.243 1.00 96.12 92 ARG A N 1
ATOM 706 C CA . ARG A 1 92 ? -13.144 7.789 10.362 1.00 96.12 92 ARG A CA 1
ATOM 707 C C . ARG A 1 92 ? -13.434 7.109 9.032 1.00 96.12 92 ARG A C 1
ATOM 709 O O . ARG A 1 92 ? -12.537 6.522 8.431 1.00 96.12 92 ARG A O 1
ATOM 716 N N . LEU A 1 93 ? -14.691 7.180 8.606 1.00 95.88 93 LEU A N 1
ATOM 717 C CA . LEU A 1 93 ? -15.119 6.645 7.321 1.00 95.88 93 LEU A CA 1
ATOM 718 C C . LEU A 1 93 ? -14.744 7.613 6.202 1.00 95.88 93 LEU A C 1
ATOM 720 O O . LEU A 1 93 ? -15.153 8.774 6.226 1.00 95.88 93 LEU A O 1
ATOM 724 N N . ILE A 1 94 ? -13.997 7.107 5.230 1.00 95.69 94 ILE A N 1
ATOM 725 C CA . ILE A 1 94 ? -13.647 7.799 3.995 1.00 95.69 94 ILE A CA 1
ATOM 726 C C . ILE A 1 94 ? -14.457 7.180 2.860 1.00 95.69 94 ILE A C 1
ATOM 728 O O . ILE A 1 94 ? -14.499 5.956 2.710 1.00 95.69 94 ILE A O 1
ATOM 732 N N . ASP A 1 95 ? -15.115 8.035 2.083 1.00 92.81 95 ASP A N 1
ATOM 733 C CA . ASP A 1 95 ? -15.773 7.624 0.849 1.00 92.81 95 ASP A CA 1
ATOM 734 C C . ASP A 1 95 ? -14.709 7.458 -0.240 1.00 92.81 95 ASP A C 1
ATOM 736 O O . ASP A 1 95 ? -14.077 8.431 -0.657 1.00 92.81 95 ASP A O 1
ATOM 740 N N . LEU A 1 96 ? -14.454 6.210 -0.630 1.00 95.44 96 LEU A N 1
ATOM 741 C CA . LEU A 1 96 ? -13.422 5.852 -1.594 1.00 95.44 96 LEU A CA 1
ATOM 742 C C . LEU A 1 96 ? -13.995 4.822 -2.579 1.00 95.44 96 LEU A C 1
ATOM 744 O O . LEU A 1 96 ? -14.080 3.642 -2.228 1.00 95.44 96 LEU A O 1
ATOM 748 N N . PRO A 1 97 ? -14.426 5.249 -3.780 1.00 95.56 97 PRO A N 1
ATOM 749 C CA . PRO A 1 97 ? -15.025 4.345 -4.756 1.00 95.56 97 PRO A CA 1
ATOM 750 C C . PRO A 1 97 ? -13.981 3.411 -5.386 1.00 95.56 97 PRO A C 1
ATOM 752 O O . PRO A 1 97 ? -12.788 3.706 -5.404 1.00 95.56 97 PRO A O 1
ATOM 755 N N . ASP A 1 98 ? -14.425 2.277 -5.931 1.00 96.31 98 ASP A N 1
ATOM 756 C CA . ASP A 1 98 ? -13.540 1.242 -6.493 1.00 96.31 98 ASP A CA 1
ATOM 757 C C . ASP A 1 98 ? -12.719 1.729 -7.709 1.00 96.31 98 ASP A C 1
ATOM 759 O O . ASP A 1 98 ? -11.611 1.247 -7.958 1.00 96.31 98 ASP A O 1
ATOM 763 N N . ASP A 1 99 ? -13.219 2.706 -8.463 1.00 97.69 99 ASP A N 1
ATOM 764 C CA . ASP A 1 99 ? -12.517 3.320 -9.596 1.00 97.69 99 ASP A CA 1
ATOM 765 C C . ASP A 1 99 ? -11.567 4.458 -9.180 1.00 97.69 99 ASP A C 1
ATOM 767 O O . ASP A 1 99 ? -10.873 5.026 -10.028 1.00 97.69 99 ASP A O 1
ATOM 771 N N . ALA A 1 100 ? -11.482 4.771 -7.881 1.00 97.56 100 ALA A N 1
ATOM 772 C CA . ALA A 1 100 ? -10.622 5.828 -7.372 1.00 97.56 100 ALA A CA 1
ATOM 773 C C . ALA A 1 100 ? -9.142 5.550 -7.701 1.00 97.56 100 ALA A C 1
ATOM 775 O O . ALA A 1 100 ? -8.628 4.477 -7.365 1.00 97.56 100 ALA A O 1
ATOM 776 N N . PRO A 1 101 ? -8.423 6.502 -8.324 1.00 97.62 101 PRO A N 1
ATOM 777 C CA . PRO A 1 101 ? -6.998 6.351 -8.587 1.00 97.62 101 PRO A CA 1
ATOM 778 C C . PRO A 1 101 ? -6.186 6.387 -7.288 1.00 97.62 101 PRO A C 1
ATOM 780 O O . PRO A 1 101 ? -6.290 7.328 -6.504 1.00 97.62 101 PRO A O 1
ATOM 783 N N . VAL A 1 102 ? -5.313 5.403 -7.084 1.00 97.56 102 VAL A N 1
ATOM 784 C CA . VAL A 1 102 ? -4.383 5.398 -5.951 1.00 97.56 102 VAL A CA 1
ATOM 785 C C . VAL A 1 102 ? -3.013 5.843 -6.430 1.00 97.56 102 VAL A C 1
ATOM 787 O O . VAL A 1 102 ? -2.511 5.361 -7.444 1.00 97.56 102 VAL A O 1
ATOM 790 N N . ASP A 1 103 ? -2.402 6.773 -5.703 1.00 96.69 103 ASP A N 1
ATOM 791 C CA . ASP A 1 103 ? -1.034 7.179 -5.992 1.00 96.69 103 ASP A CA 1
ATOM 792 C C . ASP A 1 103 ? -0.071 6.162 -5.370 1.00 96.69 103 ASP A C 1
ATOM 794 O O . ASP A 1 103 ? -0.361 5.558 -4.335 1.00 96.69 103 ASP A O 1
ATOM 798 N N . GLY A 1 104 ? 1.100 5.980 -5.970 1.00 97.06 104 GLY A N 1
ATOM 799 C CA . GLY A 1 104 ? 2.206 5.296 -5.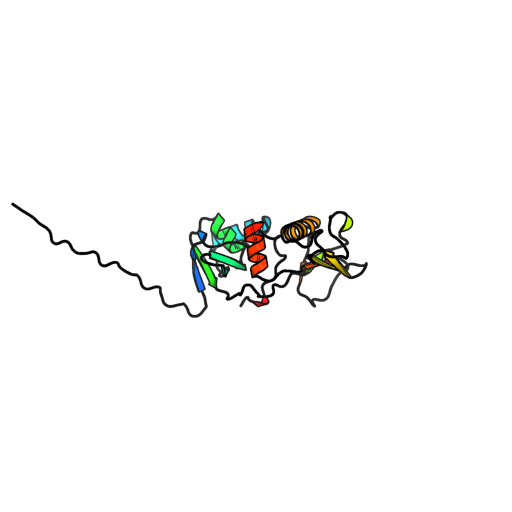310 1.00 97.06 104 GLY A CA 1
ATOM 800 C C . GLY A 1 104 ? 3.152 6.283 -4.639 1.00 97.06 104 GLY A C 1
ATOM 801 O O . GLY A 1 104 ? 3.292 7.426 -5.077 1.00 97.06 104 GLY A O 1
ATOM 802 N N . TRP A 1 105 ? 3.827 5.844 -3.579 1.00 96.88 105 TRP A N 1
ATOM 803 C CA . TRP A 1 105 ? 4.961 6.602 -3.047 1.00 96.88 105 TRP A CA 1
ATOM 804 C C . TRP A 1 105 ? 6.140 6.579 -4.023 1.00 96.88 105 TRP A C 1
ATOM 806 O O . TRP A 1 105 ? 6.334 5.610 -4.758 1.00 96.88 105 TRP A O 1
ATOM 816 N N . ILE A 1 106 ? 6.979 7.615 -3.975 1.00 96.00 106 ILE A N 1
ATOM 817 C CA . ILE A 1 106 ? 8.327 7.553 -4.541 1.00 96.00 106 ILE A CA 1
ATOM 818 C C . ILE A 1 106 ? 9.283 7.188 -3.410 1.00 96.00 106 ILE A C 1
ATOM 820 O O . ILE A 1 106 ? 9.302 7.850 -2.373 1.00 96.00 106 ILE A O 1
ATOM 824 N N . HIS A 1 107 ? 10.056 6.117 -3.579 1.00 95.56 107 HIS A N 1
ATOM 825 C CA . HIS A 1 107 ? 11.088 5.712 -2.628 1.00 95.56 107 HIS A CA 1
ATOM 826 C C . HIS A 1 107 ? 12.446 6.186 -3.135 1.00 95.56 107 HIS A C 1
ATOM 828 O O . HIS A 1 107 ? 12.872 5.769 -4.210 1.00 95.56 107 HIS A O 1
ATOM 834 N N . ARG A 1 108 ? 13.136 7.023 -2.357 1.00 93.81 108 ARG A N 1
ATOM 835 C CA . ARG A 1 108 ? 14.496 7.490 -2.650 1.00 93.81 108 ARG A CA 1
ATOM 836 C C . ARG A 1 108 ? 15.513 6.685 -1.872 1.00 93.81 108 ARG A C 1
ATOM 838 O O . ARG A 1 108 ? 15.468 6.656 -0.642 1.00 93.81 108 ARG A O 1
ATOM 845 N N . LEU A 1 109 ? 16.432 6.057 -2.589 1.00 93.00 109 LEU A N 1
ATOM 846 C C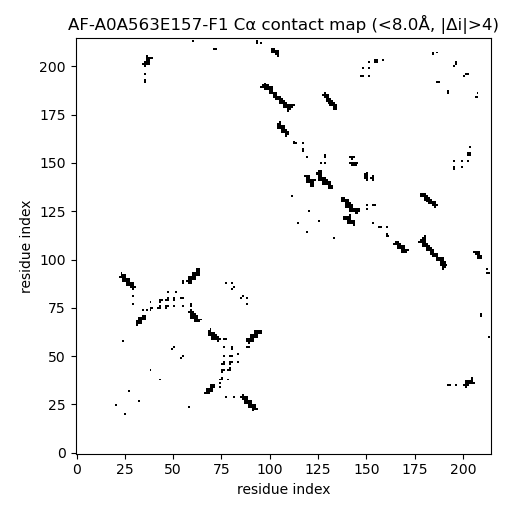A . LEU A 1 109 ? 17.452 5.182 -2.027 1.00 93.00 109 LEU A CA 1
ATOM 847 C C . LEU A 1 109 ? 18.851 5.705 -2.349 1.00 93.00 109 LEU A C 1
ATOM 849 O O . LEU A 1 109 ? 19.080 6.169 -3.468 1.00 93.00 109 LEU A O 1
ATOM 853 N N . PRO A 1 110 ? 19.817 5.570 -1.425 1.00 90.31 110 PRO A N 1
ATOM 854 C CA . PRO A 1 110 ? 21.212 5.813 -1.751 1.00 90.31 110 PRO A CA 1
ATOM 855 C C . PRO A 1 110 ? 21.735 4.730 -2.708 1.00 90.31 110 PRO A C 1
ATOM 857 O O . PRO A 1 110 ? 21.502 3.538 -2.505 1.00 90.31 110 PRO A O 1
ATOM 860 N N . GLY A 1 111 ? 22.504 5.143 -3.718 1.00 87.31 111 GLY A N 1
ATOM 861 C CA . GLY A 1 111 ? 23.169 4.228 -4.651 1.00 87.31 111 GLY A CA 1
ATOM 862 C C . GLY A 1 111 ? 22.249 3.605 -5.708 1.00 87.31 111 GLY A C 1
ATOM 863 O O . GLY A 1 111 ? 21.144 4.084 -5.957 1.00 87.31 111 GLY A O 1
ATOM 864 N N . GLN A 1 112 ? 22.751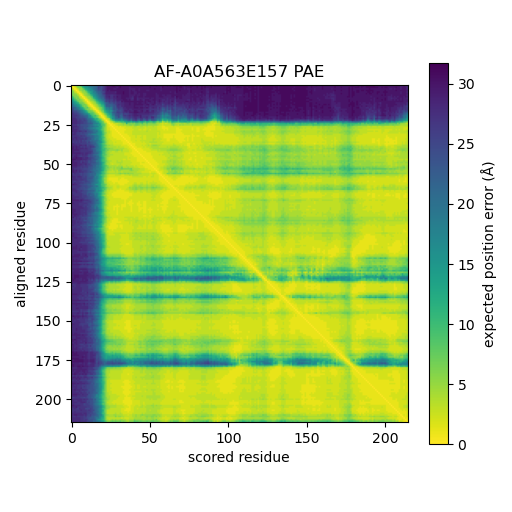 2.558 -6.366 1.00 87.50 112 GLN A N 1
ATOM 865 C CA . GLN A 1 112 ? 22.059 1.817 -7.426 1.00 87.50 112 GLN A CA 1
ATOM 866 C C . GLN A 1 112 ? 21.478 0.504 -6.901 1.00 87.50 112 GLN A C 1
ATOM 868 O O . GLN A 1 112 ? 22.053 -0.125 -6.010 1.00 87.50 112 GLN A O 1
ATOM 873 N N . LEU A 1 113 ? 20.362 0.069 -7.489 1.00 87.31 113 LEU A N 1
ATOM 874 C CA . LEU A 1 113 ? 19.773 -1.238 -7.216 1.00 87.31 113 LEU A CA 1
ATOM 875 C C . LEU A 1 113 ? 20.141 -2.263 -8.296 1.00 87.31 113 LEU A C 1
ATOM 877 O O . LEU A 1 113 ? 20.123 -1.924 -9.480 1.00 87.31 113 LEU A O 1
ATOM 881 N N . PRO A 1 114 ? 20.409 -3.527 -7.919 1.00 88.25 114 PRO A N 1
ATOM 882 C CA . PRO A 1 114 ? 20.663 -4.599 -8.875 1.00 88.25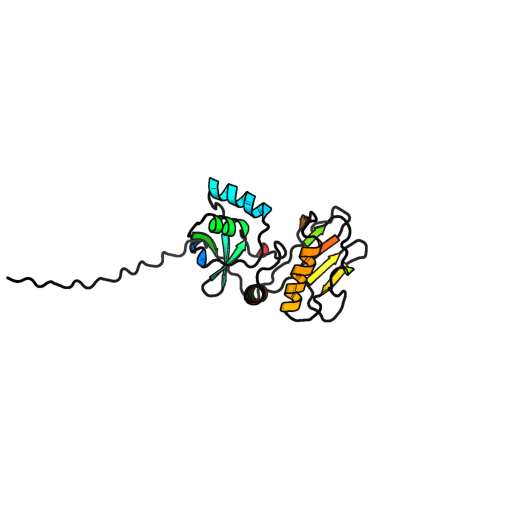 114 PRO A CA 1
ATOM 883 C C . PRO A 1 114 ? 19.333 -5.102 -9.455 1.00 88.25 114 PRO A C 1
ATOM 885 O O . PRO A 1 114 ? 18.791 -6.120 -9.025 1.00 88.25 114 PRO A O 1
ATOM 888 N N . LEU A 1 115 ? 18.748 -4.336 -10.380 1.00 85.12 115 LEU A N 1
ATOM 889 C CA . LEU A 1 115 ? 17.457 -4.669 -11.001 1.00 85.12 115 LEU A CA 1
ATOM 890 C C . LEU A 1 115 ? 17.529 -5.927 -11.879 1.00 85.12 115 LEU A C 1
ATOM 892 O O . LEU A 1 115 ? 16.522 -6.593 -12.080 1.00 85.12 115 LEU A O 1
ATOM 896 N N . ASP A 1 116 ? 18.718 -6.290 -12.349 1.00 83.19 116 ASP A N 1
ATOM 897 C CA . ASP A 1 116 ? 18.999 -7.539 -13.059 1.00 83.19 116 ASP A CA 1
ATOM 898 C C . ASP A 1 116 ? 18.825 -8.784 -12.172 1.00 83.19 116 ASP A C 1
ATOM 900 O O . ASP A 1 116 ? 18.528 -9.872 -12.667 1.00 83.19 116 ASP A O 1
ATOM 904 N N . ALA A 1 117 ? 18.958 -8.629 -10.850 1.00 81.25 117 ALA A N 1
ATOM 905 C CA . ALA A 1 117 ? 18.749 -9.707 -9.887 1.00 81.25 117 ALA A CA 1
ATOM 906 C C . ALA A 1 117 ? 17.266 -10.060 -9.683 1.00 81.25 117 ALA A C 1
ATOM 908 O O . ALA A 1 117 ? 16.954 -11.071 -9.044 1.00 81.25 117 ALA A O 1
ATOM 909 N N . VAL A 1 118 ? 16.343 -9.243 -10.194 1.00 81.56 118 VAL A N 1
ATOM 910 C CA . VAL A 1 118 ? 14.907 -9.506 -10.128 1.00 81.56 118 VAL A CA 1
ATOM 911 C C . VAL A 1 118 ? 14.371 -9.828 -11.514 1.00 81.56 118 VAL A C 1
ATOM 913 O O . VAL A 1 118 ? 14.710 -9.187 -12.499 1.00 81.56 118 VAL A O 1
ATOM 916 N N . ALA A 1 119 ? 13.492 -10.827 -11.598 1.00 79.69 119 ALA A N 1
ATOM 917 C CA . ALA A 1 119 ? 12.827 -11.206 -12.844 1.00 79.69 119 ALA A CA 1
ATOM 918 C C . ALA A 1 119 ? 11.722 -10.196 -13.205 1.00 79.69 119 ALA A C 1
ATOM 920 O O . ALA A 1 119 ? 10.550 -10.553 -13.300 1.00 79.69 119 ALA A O 1
ATOM 921 N N . LEU A 1 120 ? 12.081 -8.923 -13.345 1.00 83.31 120 LEU A N 1
ATOM 922 C CA . LEU A 1 120 ? 11.226 -7.854 -13.843 1.00 83.31 120 LEU A CA 1
ATOM 923 C C . LEU A 1 120 ? 11.656 -7.511 -15.263 1.00 83.31 120 LEU A C 1
ATOM 925 O O . LEU A 1 120 ? 12.808 -7.708 -15.645 1.00 83.31 120 LEU A O 1
ATOM 929 N N . ARG A 1 121 ? 10.708 -7.041 -16.069 1.00 82.75 121 ARG A N 1
ATOM 930 C CA . ARG A 1 121 ? 10.988 -6.664 -17.453 1.00 82.75 121 ARG A CA 1
ATOM 931 C C . ARG A 1 121 ? 11.192 -5.165 -17.543 1.00 82.75 121 ARG A C 1
ATOM 933 O O . ARG A 1 121 ? 10.340 -4.407 -17.087 1.00 82.75 121 ARG A O 1
ATOM 940 N N . GLU A 1 122 ? 12.283 -4.784 -18.182 1.00 76.50 122 GLU A N 1
ATOM 941 C CA . GLU A 1 122 ? 12.462 -3.459 -18.759 1.00 76.50 122 GLU A CA 1
ATOM 942 C C . GLU A 1 122 ? 11.869 -3.540 -20.173 1.00 76.50 122 GLU A C 1
ATOM 944 O O . GLU A 1 122 ? 12.283 -4.380 -20.973 1.00 76.50 122 GLU A O 1
ATOM 949 N N . ASP A 1 123 ? 10.821 -2.757 -20.429 1.00 68.12 123 ASP A N 1
ATOM 950 C CA . ASP A 1 123 ? 10.038 -2.733 -21.673 1.00 68.12 123 ASP A CA 1
ATOM 951 C C . ASP A 1 123 ? 9.251 -4.025 -22.037 1.00 68.12 123 ASP A C 1
ATOM 953 O O . ASP A 1 123 ? 9.665 -5.174 -21.843 1.00 68.12 123 ASP A O 1
ATOM 957 N N . GLY A 1 124 ? 8.033 -3.852 -22.573 1.00 69.75 124 GLY A N 1
ATOM 958 C CA . GLY A 1 124 ? 7.186 -4.950 -23.071 1.00 69.75 124 GLY A CA 1
ATOM 959 C C . GLY A 1 124 ? 5.738 -4.962 -22.562 1.00 69.75 124 GLY A C 1
ATOM 960 O O . GLY A 1 124 ? 5.241 -3.992 -22.003 1.00 69.75 124 GLY A O 1
ATOM 961 N N . ALA A 1 125 ? 5.040 -6.085 -22.778 1.00 77.25 125 ALA A N 1
ATOM 962 C CA . ALA A 1 125 ? 3.585 -6.209 -22.593 1.00 77.25 125 ALA A CA 1
ATOM 963 C C . ALA A 1 125 ? 3.105 -6.363 -21.132 1.00 77.25 125 ALA A C 1
ATOM 965 O O . ALA A 1 125 ? 1.903 -6.358 -20.881 1.00 77.25 125 ALA A O 1
ATOM 966 N N . GLY A 1 126 ? 4.016 -6.532 -20.171 1.00 87.06 126 GLY A N 1
ATOM 967 C CA . GLY A 1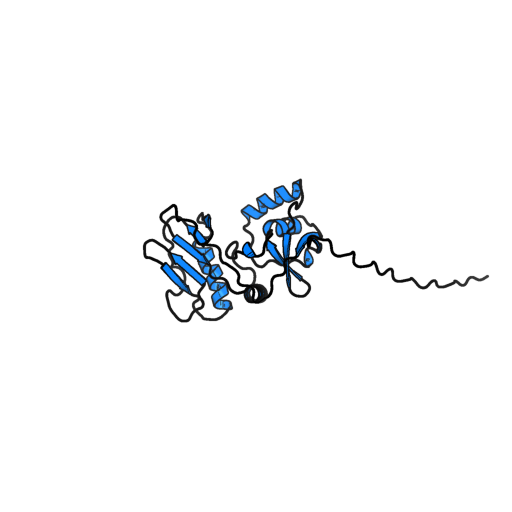 126 ? 3.673 -6.674 -18.756 1.00 87.06 126 GLY A CA 1
ATOM 968 C C . GLY A 1 126 ? 3.112 -5.392 -18.142 1.00 87.06 126 GLY A C 1
ATOM 969 O O . GLY A 1 126 ? 3.408 -4.288 -18.610 1.00 87.06 126 GLY A O 1
ATOM 970 N N . ARG A 1 127 ? 2.328 -5.531 -17.067 1.00 93.50 127 ARG A N 1
ATOM 971 C CA . ARG A 1 127 ? 1.804 -4.386 -16.306 1.00 93.50 127 ARG A CA 1
ATOM 972 C C . ARG A 1 127 ? 2.953 -3.645 -15.619 1.00 93.50 127 ARG A C 1
ATOM 974 O O . ARG A 1 127 ? 3.811 -4.287 -15.017 1.00 93.50 127 ARG A O 1
ATOM 981 N N . VAL A 1 128 ? 2.962 -2.315 -15.705 1.00 95.62 128 VAL A N 1
ATOM 982 C CA . VAL A 1 128 ? 3.959 -1.468 -15.027 1.00 95.62 128 VAL A CA 1
ATOM 983 C C . VAL A 1 128 ? 3.757 -1.546 -13.518 1.00 95.62 128 VAL A C 1
ATOM 985 O O . VAL A 1 128 ? 2.635 -1.434 -13.032 1.00 95.62 128 VAL A O 1
ATOM 988 N N . VAL A 1 129 ? 4.855 -1.758 -12.801 1.00 96.50 129 VAL A N 1
ATOM 989 C CA . VAL A 1 129 ? 4.930 -1.916 -11.343 1.00 96.50 129 VAL A CA 1
ATOM 990 C C . VAL A 1 129 ? 5.555 -0.676 -10.716 1.00 96.50 129 VAL A C 1
ATOM 992 O O . VAL A 1 129 ? 5.090 -0.201 -9.681 1.00 96.50 129 VAL A O 1
ATOM 995 N N . ALA A 1 130 ? 6.592 -0.136 -11.355 1.00 96.31 130 ALA A N 1
ATOM 996 C CA . ALA A 1 130 ? 7.253 1.080 -10.919 1.00 96.31 130 ALA A CA 1
ATOM 997 C C . ALA A 1 130 ? 7.935 1.795 -12.089 1.00 96.31 130 ALA A C 1
ATOM 999 O O . ALA A 1 130 ? 8.340 1.161 -13.063 1.00 96.31 130 ALA A O 1
ATOM 1000 N N . LEU A 1 131 ? 8.105 3.103 -11.944 1.00 94.75 131 LEU A N 1
ATOM 1001 C CA . LEU A 1 131 ? 9.056 3.901 -12.706 1.00 94.75 131 LEU A CA 1
ATOM 1002 C C . LEU A 1 131 ? 10.337 3.998 -11.881 1.00 94.75 131 LEU A C 1
ATOM 1004 O O . LEU A 1 131 ? 10.287 4.435 -10.730 1.00 94.75 131 LEU A O 1
ATOM 1008 N N . VAL A 1 132 ? 11.467 3.582 -12.441 1.00 93.38 132 VAL A N 1
ATOM 1009 C CA . VAL A 1 132 ? 12.763 3.666 -11.764 1.00 93.38 132 VAL A CA 1
ATOM 1010 C C . VAL A 1 132 ? 13.632 4.697 -12.452 1.00 93.38 132 VAL A C 1
ATOM 1012 O O . VAL A 1 132 ? 13.852 4.607 -13.657 1.00 93.38 132 VAL A O 1
ATOM 1015 N N . SER A 1 133 ? 14.134 5.651 -11.675 1.00 91.44 133 SER A N 1
ATOM 1016 C CA . SER A 1 133 ? 15.061 6.681 -12.139 1.00 91.44 133 SER A CA 1
ATOM 1017 C C . SER A 1 133 ? 16.381 6.550 -11.394 1.00 91.44 133 SER A C 1
ATOM 1019 O O . SER A 1 133 ? 16.411 6.590 -10.166 1.00 91.44 133 SER A O 1
ATOM 1021 N N . ASP A 1 134 ? 17.476 6.407 -12.129 1.00 88.62 134 ASP A N 1
ATOM 1022 C CA . ASP A 1 134 ? 18.835 6.402 -11.587 1.00 88.62 134 ASP A CA 1
ATOM 1023 C C . ASP A 1 134 ? 19.792 7.178 -12.513 1.00 88.62 134 ASP A C 1
ATOM 1025 O O . ASP A 1 134 ? 19.367 7.859 -13.449 1.00 88.62 134 ASP A O 1
ATOM 1029 N N . GLY A 1 135 ? 21.104 7.103 -12.263 1.00 81.44 135 GLY A N 1
ATOM 1030 C CA . GLY A 1 135 ? 22.117 7.761 -13.102 1.00 81.44 135 GLY A CA 1
ATOM 1031 C C . GLY A 1 135 ? 22.127 7.318 -14.576 1.00 81.44 135 GLY A C 1
ATOM 1032 O O . GLY A 1 135 ? 22.768 7.977 -15.392 1.00 81.44 135 GLY A O 1
ATOM 1033 N N . GLY A 1 136 ? 21.432 6.228 -14.923 1.00 79.75 136 GLY A N 1
ATOM 1034 C CA . GLY A 1 136 ? 21.227 5.749 -16.291 1.00 79.75 136 GLY A CA 1
ATOM 1035 C C . GLY A 1 136 ? 19.950 6.270 -16.963 1.00 79.75 136 GLY A C 1
ATOM 1036 O O . GLY A 1 136 ? 19.727 5.957 -18.131 1.00 79.75 136 GLY A O 1
ATOM 1037 N N . GLY A 1 137 ? 19.130 7.064 -16.267 1.00 86.19 137 GLY A N 1
ATOM 1038 C CA . GLY A 1 137 ? 17.855 7.593 -16.761 1.00 86.19 137 GLY A CA 1
ATOM 1039 C C . GLY A 1 137 ? 16.637 6.916 -16.127 1.00 86.19 137 GLY A C 1
ATOM 1040 O O . GLY A 1 137 ? 16.750 6.199 -15.134 1.00 86.19 137 GLY A O 1
ATOM 1041 N N . THR A 1 138 ? 15.459 7.173 -16.700 1.00 89.62 138 THR A N 1
ATOM 1042 C CA . THR A 1 138 ? 14.176 6.635 -16.223 1.00 89.62 138 THR A CA 1
ATOM 1043 C C . THR A 1 138 ? 13.726 5.452 -17.074 1.00 89.62 138 THR A C 1
ATOM 1045 O O . THR A 1 138 ? 13.769 5.528 -18.302 1.00 89.62 138 THR A O 1
ATOM 1048 N N . ARG A 1 139 ? 13.261 4.379 -16.426 1.00 90.00 139 ARG A N 1
ATOM 1049 C CA . ARG A 1 139 ? 12.750 3.162 -17.072 1.00 90.00 139 ARG A CA 1
ATOM 1050 C C . ARG A 1 139 ? 11.534 2.574 -16.358 1.00 90.00 139 ARG A C 1
ATOM 1052 O O . ARG A 1 139 ? 11.425 2.649 -15.134 1.00 90.00 139 ARG A O 1
ATOM 1059 N N . ASP A 1 140 ? 10.641 1.959 -17.130 1.00 93.56 140 ASP A N 1
ATOM 1060 C CA . ASP A 1 140 ? 9.490 1.216 -16.613 1.00 93.56 140 ASP A CA 1
ATOM 1061 C C . ASP A 1 140 ? 9.933 -0.177 -16.158 1.00 93.56 140 ASP A C 1
ATOM 1063 O O . ASP A 1 140 ? 10.414 -0.977 -16.964 1.00 93.56 140 ASP A O 1
ATOM 1067 N N . LEU A 1 141 ? 9.668 -0.522 -14.899 1.00 94.12 141 LEU A N 1
ATOM 1068 C CA . LEU A 1 141 ? 9.722 -1.904 -14.438 1.00 94.12 141 LEU A CA 1
ATOM 1069 C C . LEU A 1 141 ? 8.348 -2.546 -14.542 1.00 94.12 141 LEU A C 1
ATOM 1071 O O . LEU A 1 141 ? 7.362 -2.051 -13.988 1.00 94.12 141 LEU A O 1
ATOM 1075 N N . ARG A 1 142 ? 8.289 -3.682 -15.232 1.00 95.25 142 ARG A N 1
ATOM 1076 C CA . ARG A 1 142 ? 7.048 -4.398 -15.532 1.00 95.25 142 ARG A CA 1
ATOM 1077 C C . ARG A 1 142 ? 7.047 -5.799 -14.942 1.00 95.25 142 ARG A C 1
ATOM 1079 O O . ARG A 1 142 ? 8.072 -6.482 -14.891 1.00 95.25 142 ARG A O 1
ATOM 1086 N N . ALA A 1 143 ? 5.861 -6.248 -14.550 1.00 94.81 143 ALA A N 1
ATOM 1087 C CA . ALA A 1 143 ? 5.615 -7.639 -14.204 1.00 94.81 143 ALA A CA 1
ATOM 1088 C C . ALA A 1 143 ? 5.891 -8.554 -15.419 1.00 94.81 143 ALA A C 1
ATOM 1090 O O . ALA A 1 143 ? 5.629 -8.148 -16.553 1.00 94.81 143 ALA A O 1
ATOM 1091 N N . PRO A 1 144 ? 6.380 -9.793 -15.227 1.00 91.81 144 PRO A N 1
ATOM 1092 C CA . PRO A 1 144 ? 6.635 -10.721 -16.334 1.00 91.81 144 PRO A CA 1
ATOM 1093 C C . PRO A 1 144 ? 5.428 -10.998 -17.233 1.00 91.81 144 PRO A C 1
ATOM 1095 O O . PRO A 1 144 ? 5.584 -11.111 -18.452 1.00 91.81 144 PRO A O 1
ATOM 1098 N N . LEU A 1 145 ? 4.239 -11.102 -16.630 1.00 90.56 145 LEU A N 1
ATOM 1099 C CA . LEU A 1 145 ? 2.968 -11.358 -17.301 1.00 90.56 145 LEU A CA 1
ATOM 1100 C C . LEU A 1 145 ? 1.976 -10.222 -17.019 1.00 90.56 145 LEU A C 1
ATOM 1102 O O . LEU A 1 145 ? 2.056 -9.539 -16.000 1.00 90.56 145 LEU A O 1
ATOM 1106 N N . ALA A 1 146 ? 1.004 -10.043 -17.912 1.00 89.88 146 ALA A N 1
ATOM 1107 C CA . ALA A 1 146 ? -0.037 -9.018 -17.805 1.00 89.88 146 ALA A CA 1
ATOM 1108 C C . ALA A 1 146 ? -1.246 -9.460 -16.947 1.00 89.88 146 ALA A C 1
ATOM 1110 O O . ALA A 1 146 ? -2.379 -9.125 -17.271 1.00 89.88 146 ALA A O 1
ATOM 1111 N N . ASN A 1 147 ? -1.020 -10.247 -15.892 1.00 93.31 147 ASN A N 1
ATOM 1112 C CA . ASN A 1 147 ? -2.071 -10.719 -14.983 1.00 93.31 147 ASN A CA 1
ATOM 1113 C C . ASN A 1 147 ? -1.800 -10.292 -13.533 1.00 93.31 147 ASN A C 1
ATOM 1115 O O . ASN A 1 147 ? -0.668 -9.948 -13.178 1.00 93.31 147 ASN A O 1
ATOM 1119 N N . ASP A 1 148 ? -2.839 -10.338 -12.702 1.00 96.12 148 ASP A N 1
ATOM 1120 C CA . ASP A 1 148 ? -2.807 -9.800 -11.341 1.00 96.12 148 ASP A CA 1
ATOM 1121 C C . ASP A 1 148 ? -1.863 -10.556 -10.410 1.00 96.12 148 ASP A C 1
ATOM 1123 O O . ASP A 1 148 ? -1.089 -9.925 -9.695 1.00 96.12 148 ASP A O 1
ATOM 1127 N N . GLY A 1 149 ? -1.810 -11.887 -10.492 1.00 96.75 149 GLY A N 1
ATOM 1128 C CA . GLY A 1 149 ? -0.854 -12.673 -9.709 1.00 96.75 149 GLY A CA 1
ATOM 1129 C C . GLY A 1 149 ? 0.605 -12.322 -10.031 1.00 96.75 149 GLY A C 1
ATOM 1130 O O . GLY A 1 149 ? 1.431 -12.182 -9.126 1.00 96.75 149 GLY A O 1
ATOM 1131 N N . SER A 1 150 ? 0.934 -12.108 -11.311 1.00 96.00 150 SER A N 1
ATOM 1132 C CA . SER A 1 150 ? 2.274 -11.673 -11.722 1.00 96.00 150 SER A CA 1
ATOM 1133 C C . SER A 1 150 ? 2.572 -10.240 -11.290 1.00 96.00 150 SER A C 1
ATOM 1135 O O . SER A 1 150 ? 3.717 -9.951 -10.943 1.00 96.00 150 SER A O 1
ATOM 1137 N N . TYR A 1 151 ? 1.580 -9.348 -11.318 1.00 96.69 151 TYR A N 1
ATOM 1138 C CA . TYR A 1 151 ? 1.716 -7.976 -10.831 1.00 96.69 151 TYR A CA 1
ATOM 1139 C C . TYR A 1 151 ? 1.946 -7.938 -9.315 1.00 96.69 151 TYR A C 1
ATOM 1141 O O . TYR A 1 151 ? 2.911 -7.328 -8.851 1.00 96.69 151 TYR A O 1
ATOM 1149 N N . PHE A 1 152 ? 1.137 -8.675 -8.552 1.00 98.06 152 PHE A N 1
ATOM 1150 C CA . PHE A 1 152 ? 1.284 -8.828 -7.109 1.00 98.06 152 PHE A CA 1
ATOM 1151 C C . PHE A 1 152 ? 2.672 -9.361 -6.735 1.00 98.06 152 PHE A C 1
ATOM 1153 O O . PHE A 1 152 ? 3.386 -8.767 -5.923 1.00 98.06 152 PHE A O 1
ATOM 1160 N N . ALA A 1 153 ? 3.105 -10.451 -7.375 1.00 97.12 153 ALA A N 1
ATOM 1161 C CA . ALA A 1 153 ? 4.424 -11.031 -7.139 1.00 97.12 153 ALA A CA 1
ATOM 1162 C C . ALA A 1 153 ? 5.564 -10.057 -7.484 1.00 97.12 153 ALA A C 1
ATOM 1164 O O . ALA A 1 153 ? 6.592 -10.040 -6.799 1.00 97.12 153 ALA A O 1
ATOM 1165 N N . ALA A 1 154 ? 5.384 -9.226 -8.514 1.00 96.88 154 ALA A N 1
ATOM 1166 C CA . ALA A 1 154 ? 6.359 -8.220 -8.910 1.00 96.88 154 ALA A CA 1
ATOM 1167 C C . ALA A 1 154 ? 6.483 -7.081 -7.882 1.00 96.88 154 ALA A C 1
ATOM 1169 O O . ALA A 1 154 ? 7.610 -6.704 -7.555 1.00 96.88 154 ALA A O 1
ATOM 1170 N N . LEU A 1 155 ? 5.370 -6.606 -7.299 1.00 97.62 155 LEU A N 1
ATOM 1171 C CA . LEU A 1 155 ? 5.394 -5.630 -6.195 1.00 97.62 155 LEU A CA 1
ATOM 1172 C C . LEU A 1 155 ? 6.245 -6.141 -5.022 1.00 97.62 155 LEU A C 1
ATOM 1174 O O . LEU A 1 155 ? 7.136 -5.446 -4.527 1.00 97.62 155 LEU A O 1
ATOM 1178 N N . HIS A 1 156 ? 6.015 -7.390 -4.605 1.00 97.62 156 HIS A N 1
ATOM 1179 C CA . HIS A 1 156 ? 6.775 -8.020 -3.519 1.00 97.62 156 HIS A CA 1
ATOM 1180 C C . HIS A 1 156 ? 8.240 -8.243 -3.878 1.00 97.62 156 HIS A C 1
ATOM 1182 O O . HIS A 1 156 ? 9.114 -8.006 -3.044 1.00 97.62 156 HIS A O 1
ATOM 1188 N N . THR A 1 157 ? 8.519 -8.689 -5.101 1.00 96.50 157 THR A N 1
ATOM 1189 C CA . THR A 1 157 ? 9.889 -8.899 -5.587 1.00 96.50 157 THR A CA 1
ATOM 1190 C C . THR A 1 157 ? 10.688 -7.599 -5.542 1.00 96.50 157 THR A C 1
ATOM 1192 O O . THR A 1 157 ? 11.770 -7.575 -4.954 1.00 96.50 157 THR A O 1
ATOM 1195 N N . LEU A 1 158 ? 10.133 -6.508 -6.080 1.00 96.19 158 LEU A N 1
ATOM 1196 C CA . LEU A 1 158 ? 10.801 -5.209 -6.086 1.00 96.19 158 LEU A CA 1
ATOM 1197 C C . LEU A 1 158 ? 11.001 -4.670 -4.664 1.00 96.19 158 LEU A C 1
ATOM 1199 O O . LEU A 1 158 ? 12.109 -4.281 -4.308 1.00 96.19 158 LEU A O 1
ATOM 1203 N N . SER A 1 159 ? 9.969 -4.722 -3.816 1.00 95.62 159 SER A N 1
ATOM 1204 C CA . SER A 1 159 ? 10.059 -4.255 -2.424 1.00 95.62 159 SER A CA 1
ATOM 1205 C C . SER A 1 159 ? 11.131 -5.009 -1.621 1.00 95.62 159 SER A C 1
ATOM 1207 O O . SER A 1 159 ? 11.865 -4.420 -0.824 1.00 95.62 159 SER A O 1
ATOM 1209 N N . ARG A 1 160 ? 11.272 -6.321 -1.848 1.00 94.81 160 ARG A N 1
ATOM 1210 C CA . ARG A 1 160 ? 12.276 -7.150 -1.165 1.00 94.81 160 ARG A CA 1
ATOM 1211 C C . ARG A 1 160 ? 13.706 -6.819 -1.568 1.00 94.81 160 ARG A C 1
ATOM 1213 O O . ARG A 1 160 ? 14.590 -7.039 -0.744 1.00 94.81 160 ARG A O 1
ATOM 1220 N N . LEU A 1 161 ? 13.929 -6.291 -2.771 1.00 94.12 161 LEU A N 1
ATOM 1221 C CA . LEU A 1 161 ? 15.267 -5.966 -3.270 1.00 94.12 161 LEU A CA 1
ATOM 1222 C C . LEU A 1 161 ? 15.995 -4.967 -2.364 1.00 94.12 161 LEU A C 1
ATOM 1224 O O . LEU A 1 161 ? 17.205 -5.055 -2.186 1.00 94.12 161 LEU A O 1
ATOM 1228 N N . TYR A 1 162 ? 15.245 -4.054 -1.749 1.00 92.88 162 TYR A N 1
ATOM 1229 C CA . TYR A 1 162 ? 15.797 -2.973 -0.938 1.00 92.88 162 TYR A CA 1
ATOM 1230 C C . TYR A 1 162 ? 15.183 -2.877 0.462 1.00 92.88 162 TYR A C 1
ATOM 1232 O O . TYR A 1 162 ? 15.380 -1.888 1.160 1.00 92.88 162 TYR A O 1
ATOM 1240 N N . ARG A 1 163 ? 14.473 -3.910 0.932 1.00 89.69 163 ARG A N 1
ATOM 1241 C CA . ARG A 1 163 ? 13.788 -3.910 2.244 1.00 89.69 163 ARG A CA 1
ATOM 1242 C C . ARG A 1 163 ? 14.683 -3.599 3.453 1.00 89.69 163 ARG A C 1
ATOM 1244 O O . ARG A 1 163 ? 14.166 -3.231 4.502 1.00 89.69 163 ARG A O 1
ATOM 1251 N N . ASN A 1 164 ? 15.992 -3.815 3.323 1.00 88.19 164 ASN A N 1
ATOM 1252 C CA . ASN A 1 164 ? 16.990 -3.578 4.370 1.00 88.19 164 ASN A CA 1
ATOM 1253 C C . ASN A 1 164 ? 17.806 -2.298 4.123 1.00 88.19 164 ASN A C 1
ATOM 1255 O O . ASN A 1 164 ? 18.699 -1.980 4.905 1.00 88.19 164 ASN A O 1
ATOM 1259 N N . THR A 1 165 ? 17.520 -1.581 3.039 1.00 90.06 165 THR A N 1
ATOM 1260 C CA . THR A 1 165 ? 18.170 -0.324 2.682 1.00 90.06 165 THR A CA 1
ATOM 1261 C C . THR A 1 165 ? 17.326 0.826 3.226 1.00 90.06 165 THR A C 1
ATOM 1263 O O . THR A 1 165 ? 16.121 0.855 2.969 1.00 90.06 165 THR A O 1
ATOM 1266 N N . PRO A 1 166 ? 17.910 1.783 3.966 1.00 88.88 166 PRO A N 1
ATOM 1267 C CA . PRO A 1 166 ? 17.205 3.003 4.335 1.00 88.88 166 PRO A CA 1
ATOM 1268 C C . PRO A 1 166 ? 16.737 3.753 3.086 1.00 88.88 166 PRO A C 1
ATOM 1270 O O . PRO A 1 166 ? 17.510 3.933 2.145 1.00 88.88 166 PRO A O 1
ATOM 1273 N N . TYR A 1 167 ? 15.485 4.198 3.085 1.00 91.81 167 TYR A N 1
ATOM 1274 C CA . TYR A 1 167 ? 14.925 5.014 2.015 1.00 91.81 167 TYR A CA 1
ATOM 1275 C C . TYR A 1 167 ? 14.006 6.093 2.582 1.00 91.81 167 TYR A C 1
ATOM 1277 O O . TYR A 1 167 ? 13.412 5.928 3.651 1.00 91.81 167 TYR A O 1
ATOM 1285 N N . GLU A 1 168 ? 13.876 7.185 1.840 1.00 92.25 168 GLU A N 1
ATOM 1286 C CA . GLU A 1 168 ? 12.895 8.236 2.096 1.00 92.25 168 GLU A CA 1
ATOM 1287 C C . GLU A 1 168 ? 11.656 8.001 1.224 1.00 92.25 168 GLU A C 1
ATOM 1289 O O . GLU A 1 168 ? 11.780 7.550 0.084 1.00 92.25 168 GLU A O 1
ATOM 1294 N N . ARG A 1 169 ? 10.461 8.294 1.750 1.00 93.31 169 ARG A N 1
ATOM 1295 C CA . ARG A 1 169 ? 9.235 8.359 0.943 1.00 93.31 169 ARG A CA 1
ATOM 1296 C C . ARG A 1 169 ? 8.915 9.811 0.655 1.00 93.31 169 ARG A C 1
ATOM 1298 O O . ARG A 1 169 ? 8.788 10.590 1.595 1.00 93.31 169 ARG A O 1
ATOM 1305 N N . VAL A 1 170 ? 8.758 10.130 -0.618 1.00 92.56 170 VAL A N 1
ATOM 1306 C CA . VAL A 1 170 ? 8.567 11.499 -1.098 1.00 92.56 170 VAL A CA 1
ATOM 1307 C C . VAL A 1 170 ? 7.417 11.571 -2.085 1.00 92.56 170 VAL A C 1
ATOM 1309 O O . VAL A 1 170 ? 6.961 10.549 -2.619 1.00 92.56 170 VAL A O 1
ATOM 1312 N N . GLU A 1 171 ? 6.941 12.786 -2.312 1.00 90.44 171 GLU A N 1
ATOM 1313 C CA . GLU A 1 171 ? 5.890 13.059 -3.274 1.00 90.44 171 GLU A CA 1
ATOM 1314 C C . GLU A 1 171 ? 6.463 13.382 -4.655 1.00 90.44 171 GLU A C 1
ATOM 1316 O O . GLU A 1 171 ? 7.615 13.792 -4.816 1.00 90.44 171 GLU A O 1
ATOM 1321 N N . ALA A 1 172 ? 5.636 13.201 -5.686 1.00 81.38 172 ALA A N 1
ATOM 1322 C CA . ALA A 1 172 ? 5.997 13.634 -7.025 1.00 81.38 172 ALA A CA 1
ATOM 1323 C C . ALA A 1 172 ? 6.238 15.152 -7.039 1.00 81.38 172 ALA A C 1
ATOM 1325 O O . ALA A 1 172 ? 5.376 15.928 -6.632 1.00 81.38 172 ALA A O 1
ATOM 1326 N N . GLY A 1 173 ? 7.403 15.566 -7.539 1.00 78.75 173 GLY A N 1
ATOM 1327 C CA . GLY A 1 173 ? 7.801 16.973 -7.611 1.00 78.75 173 GLY A CA 1
ATOM 1328 C C . GLY A 1 173 ? 8.698 17.447 -6.468 1.00 78.75 173 GLY A C 1
ATOM 1329 O O . GLY A 1 173 ? 9.288 18.520 -6.602 1.00 78.75 173 GLY A O 1
ATOM 1330 N N . ASP A 1 174 ? 8.885 16.658 -5.403 1.00 81.56 174 ASP A N 1
ATOM 1331 C CA . ASP A 1 174 ? 9.925 16.961 -4.417 1.00 81.56 174 ASP A CA 1
ATOM 1332 C C . ASP A 1 174 ? 11.296 16.934 -5.113 1.00 81.56 174 ASP A C 1
ATOM 1334 O O . ASP A 1 174 ? 11.589 15.974 -5.828 1.00 81.56 174 ASP A O 1
ATOM 1338 N N . PRO A 1 175 ? 12.167 17.942 -4.943 1.00 76.62 175 PRO A N 1
ATOM 1339 C CA . PRO A 1 175 ? 13.465 17.953 -5.606 1.00 76.62 175 PRO A CA 1
ATOM 1340 C C . PRO A 1 175 ? 14.372 16.856 -5.040 1.00 76.62 175 PRO A C 1
ATOM 1342 O O . PRO A 1 175 ? 14.489 16.695 -3.824 1.00 76.62 175 PRO A O 1
ATOM 1345 N N . ALA A 1 176 ? 15.052 16.116 -5.917 1.00 71.38 176 ALA A N 1
ATOM 1346 C CA . ALA A 1 176 ? 16.076 15.170 -5.494 1.00 71.38 176 ALA A CA 1
ATOM 1347 C C . ALA A 1 176 ? 17.270 15.935 -4.902 1.00 71.38 176 ALA A C 1
ATOM 1349 O O . ALA A 1 176 ? 17.880 16.780 -5.557 1.00 71.38 176 ALA A O 1
ATOM 1350 N N . THR A 1 177 ? 17.601 15.640 -3.648 1.00 66.19 177 THR A N 1
ATOM 1351 C CA . THR A 1 177 ? 18.689 16.302 -2.908 1.00 66.19 177 THR A CA 1
ATOM 1352 C C . THR A 1 177 ? 19.993 15.502 -2.925 1.00 66.19 177 THR A C 1
ATOM 1354 O O . THR A 1 177 ? 21.017 15.983 -2.443 1.00 66.19 177 THR A O 1
ATOM 1357 N N . SER A 1 178 ? 19.982 14.284 -3.478 1.00 62.81 178 SER A N 1
ATOM 1358 C CA . SER A 1 178 ? 21.140 13.387 -3.527 1.00 62.81 178 SER A CA 1
ATOM 1359 C C . SER A 1 178 ? 21.138 12.493 -4.772 1.00 62.81 178 SER A C 1
ATOM 1361 O O . SER A 1 178 ? 20.115 12.320 -5.432 1.00 62.81 178 SER A O 1
ATOM 1363 N N . VAL A 1 179 ? 22.312 11.941 -5.100 1.00 72.31 179 VAL A N 1
ATOM 1364 C CA . VAL A 1 179 ? 22.489 10.952 -6.173 1.00 72.31 179 VAL A CA 1
ATOM 1365 C C . VAL A 1 179 ? 22.059 9.580 -5.653 1.00 72.31 179 VAL A C 1
ATOM 1367 O O . VAL A 1 179 ? 22.583 9.109 -4.641 1.00 72.31 179 VAL A O 1
ATOM 1370 N N . GLY A 1 180 ? 21.135 8.924 -6.348 1.00 86.75 180 GLY A N 1
ATOM 1371 C CA . GLY A 1 180 ? 20.591 7.640 -5.920 1.00 86.75 180 GLY A CA 1
ATOM 1372 C C . GLY A 1 180 ? 19.598 7.049 -6.911 1.00 86.75 180 GLY A C 1
ATOM 1373 O O . GLY A 1 180 ? 19.545 7.466 -8.068 1.00 86.75 180 GLY A O 1
ATOM 1374 N N . THR A 1 181 ? 18.829 6.073 -6.436 1.00 92.44 181 THR A N 1
ATOM 1375 C CA . THR A 1 181 ? 17.732 5.449 -7.185 1.00 92.44 181 THR A CA 1
ATOM 1376 C C . THR A 1 181 ? 16.405 5.950 -6.633 1.00 92.44 181 THR A C 1
ATOM 1378 O O . THR A 1 181 ? 16.178 5.897 -5.423 1.00 92.44 181 THR A O 1
ATOM 1381 N N . GLU A 1 182 ? 15.514 6.394 -7.510 1.00 94.31 182 GLU A N 1
ATOM 1382 C CA . GLU A 1 182 ? 14.117 6.662 -7.186 1.00 94.31 182 GLU A CA 1
ATOM 1383 C C . GLU A 1 182 ? 13.236 5.543 -7.738 1.00 94.31 182 GLU A C 1
ATOM 1385 O O . GLU A 1 182 ? 13.386 5.144 -8.891 1.00 94.31 182 GLU A O 1
ATOM 1390 N N . ILE A 1 183 ? 12.301 5.055 -6.926 1.00 95.69 183 ILE A N 1
ATOM 1391 C CA . ILE A 1 183 ? 11.289 4.076 -7.330 1.00 95.69 183 ILE A CA 1
ATOM 1392 C C . ILE A 1 183 ? 9.920 4.710 -7.129 1.00 95.69 183 ILE A C 1
ATOM 1394 O O . ILE A 1 183 ? 9.436 4.789 -6.001 1.00 95.69 183 ILE A O 1
ATOM 1398 N N . GLY A 1 184 ? 9.299 5.165 -8.212 1.00 96.44 184 GLY A N 1
ATOM 1399 C CA . GLY A 1 184 ? 7.915 5.622 -8.223 1.00 96.44 184 GLY A CA 1
ATOM 1400 C C . GLY A 1 184 ? 6.971 4.448 -8.433 1.00 96.44 184 GLY A C 1
ATOM 1401 O O . GLY A 1 184 ? 6.887 3.914 -9.537 1.00 96.44 184 GLY A O 1
ATOM 1402 N N . TRP A 1 185 ? 6.265 4.034 -7.385 1.00 97.81 185 TRP A N 1
ATOM 1403 C CA . TRP A 1 185 ? 5.316 2.927 -7.469 1.00 97.81 185 TRP A CA 1
ATOM 1404 C C . TRP A 1 185 ? 4.113 3.286 -8.352 1.00 97.81 185 TRP A C 1
ATOM 1406 O O . TRP A 1 185 ? 3.518 4.352 -8.209 1.00 97.81 185 TRP A O 1
ATOM 1416 N N . VAL A 1 186 ? 3.726 2.381 -9.255 1.00 97.00 186 VAL A N 1
ATOM 1417 C CA . VAL A 1 186 ? 2.545 2.552 -10.115 1.00 97.00 186 VAL A CA 1
ATOM 1418 C C . VAL A 1 186 ? 1.428 1.668 -9.586 1.00 97.00 186 VAL A C 1
ATOM 1420 O O . VAL A 1 186 ? 1.503 0.440 -9.685 1.00 97.00 186 VAL A O 1
ATOM 1423 N N . MET A 1 187 ? 0.412 2.292 -8.992 1.00 97.44 187 MET A N 1
ATOM 1424 C CA . MET A 1 187 ? -0.669 1.594 -8.298 1.00 97.44 187 MET A CA 1
ATOM 1425 C C . MET A 1 187 ? -1.924 1.436 -9.177 1.00 97.44 187 MET A C 1
ATOM 1427 O O . MET A 1 187 ? -2.163 2.251 -10.072 1.00 97.44 187 MET A O 1
ATOM 1431 N N . PRO A 1 188 ? -2.732 0.381 -8.957 1.00 97.44 188 PRO A N 1
ATOM 1432 C CA . PRO A 1 188 ? -4.062 0.251 -9.545 1.00 97.44 188 PRO A CA 1
ATOM 1433 C C . PRO A 1 188 ? -5.056 1.273 -8.981 1.00 97.44 188 PRO A C 1
ATOM 1435 O O . PRO A 1 188 ? -4.740 2.034 -8.068 1.00 97.44 188 PRO A O 1
ATOM 1438 N N . THR A 1 189 ? -6.300 1.217 -9.458 1.00 98.00 189 THR A N 1
ATOM 1439 C CA . THR A 1 189 ? -7.419 1.809 -8.720 1.00 98.00 189 THR A CA 1
ATOM 1440 C C . THR A 1 189 ? -7.637 1.094 -7.386 1.00 98.00 189 THR A C 1
ATOM 1442 O O . THR A 1 189 ? -7.180 -0.035 -7.174 1.00 98.00 189 THR A O 1
ATOM 1445 N N . TRP A 1 190 ? -8.362 1.744 -6.482 1.00 98.12 190 TRP A N 1
ATOM 1446 C CA . TRP A 1 190 ? -8.650 1.206 -5.158 1.00 98.12 190 TRP A CA 1
ATOM 1447 C C . TRP A 1 190 ? -9.335 -0.169 -5.196 1.00 98.12 190 TRP A C 1
ATOM 1449 O O . TRP A 1 190 ? -8.900 -1.084 -4.500 1.00 98.12 190 TRP A O 1
ATOM 1459 N N . GLY A 1 191 ? -10.330 -0.353 -6.064 1.00 97.88 191 GLY A N 1
ATOM 1460 C CA . GLY A 1 191 ? -11.045 -1.621 -6.223 1.00 97.88 191 GLY A CA 1
ATOM 1461 C C . GLY A 1 191 ? -10.115 -2.768 -6.613 1.00 97.88 191 GLY A C 1
ATOM 1462 O O . GLY A 1 191 ? -10.134 -3.816 -5.974 1.00 97.88 191 GLY A O 1
ATOM 1463 N N . THR A 1 192 ? -9.210 -2.541 -7.571 1.00 97.94 192 THR A N 1
ATOM 1464 C CA . THR A 1 192 ? -8.207 -3.546 -7.950 1.00 97.94 192 THR A CA 1
ATOM 1465 C C . THR A 1 192 ? -7.206 -3.816 -6.822 1.00 97.94 192 THR A C 1
ATOM 1467 O O . THR A 1 192 ? -6.739 -4.940 -6.684 1.00 97.94 192 THR A O 1
ATOM 1470 N N . ILE A 1 193 ? -6.863 -2.828 -5.985 1.00 98.38 193 ILE A N 1
ATOM 1471 C CA . ILE A 1 193 ? -6.054 -3.083 -4.778 1.00 98.38 193 ILE A CA 1
ATOM 1472 C C . ILE A 1 193 ? -6.804 -4.000 -3.810 1.00 98.38 193 ILE A C 1
ATOM 1474 O O . ILE A 1 193 ? -6.198 -4.935 -3.287 1.00 98.38 193 ILE A O 1
ATOM 1478 N N . CYS A 1 194 ? -8.098 -3.762 -3.581 1.00 97.94 194 CYS A N 1
ATOM 1479 C CA . CYS A 1 194 ? -8.915 -4.635 -2.741 1.00 97.94 194 CYS A CA 1
ATOM 1480 C C . CYS A 1 194 ? -8.959 -6.065 -3.293 1.00 97.94 194 CYS A C 1
ATOM 1482 O O . CYS A 1 194 ? -8.685 -6.993 -2.541 1.00 97.94 194 CYS A O 1
ATOM 1484 N N . GLU A 1 195 ? -9.204 -6.237 -4.594 1.00 97.62 195 GLU A N 1
ATOM 1485 C CA . GLU A 1 195 ? -9.200 -7.550 -5.261 1.00 97.62 195 GLU A CA 1
ATOM 1486 C C . GLU A 1 195 ? -7.844 -8.258 -5.119 1.00 97.62 195 GLU A C 1
ATOM 1488 O O . GLU A 1 195 ? -7.782 -9.415 -4.712 1.00 97.62 195 GLU A O 1
ATOM 1493 N N . LEU A 1 196 ? -6.731 -7.548 -5.352 1.00 98.25 196 LEU A N 1
ATOM 1494 C CA . LEU A 1 196 ? -5.387 -8.107 -5.168 1.00 98.25 196 LEU A CA 1
ATOM 1495 C C . LEU A 1 196 ? -5.160 -8.610 -3.737 1.00 98.25 196 LEU A C 1
ATOM 1497 O O . LEU A 1 196 ? -4.511 -9.637 -3.535 1.00 98.25 196 LEU A O 1
ATOM 1501 N N . VAL A 1 197 ? -5.669 -7.876 -2.749 1.00 97.75 197 VAL A N 1
ATOM 1502 C CA . VAL A 1 197 ? -5.528 -8.225 -1.335 1.00 97.75 197 VAL A CA 1
ATOM 1503 C C . VAL A 1 197 ? -6.396 -9.416 -0.956 1.00 97.75 197 VAL A C 1
ATOM 1505 O O . VAL A 1 197 ? -5.932 -10.293 -0.224 1.00 97.75 197 VAL A O 1
ATOM 1508 N N . GLU A 1 198 ? -7.624 -9.453 -1.464 1.00 96.06 198 GLU A N 1
ATOM 1509 C CA . GLU A 1 198 ? -8.573 -10.551 -1.279 1.00 96.06 198 GLU A CA 1
ATOM 1510 C C . GLU A 1 198 ? -8.031 -11.858 -1.895 1.00 96.06 198 GLU A C 1
ATOM 1512 O O . GLU A 1 198 ? -8.084 -12.905 -1.245 1.00 96.06 198 GLU A O 1
ATOM 1517 N N . ASP A 1 199 ? -7.425 -11.788 -3.085 1.00 97.81 199 ASP A N 1
ATOM 1518 C CA . ASP A 1 199 ? -6.968 -12.963 -3.840 1.00 97.81 199 ASP A CA 1
ATOM 1519 C C . ASP A 1 199 ? -5.555 -13.445 -3.467 1.00 97.81 199 ASP A C 1
ATOM 1521 O O . ASP A 1 199 ? -5.288 -14.651 -3.437 1.00 97.81 199 ASP A O 1
ATOM 1525 N N . TYR A 1 200 ? -4.622 -12.521 -3.206 1.00 98.25 200 TYR A N 1
ATOM 1526 C CA . TYR A 1 200 ? -3.189 -12.837 -3.074 1.00 98.25 200 TYR A CA 1
ATOM 1527 C C . TYR A 1 200 ? -2.575 -12.427 -1.724 1.00 98.25 200 TYR A C 1
ATOM 1529 O O . TYR A 1 200 ? -1.469 -12.868 -1.388 1.00 98.25 200 TYR A O 1
ATOM 1537 N N . GLY A 1 201 ? -3.282 -11.627 -0.922 1.00 97.88 201 GLY A N 1
ATOM 1538 C CA . GLY A 1 201 ? -2.850 -11.158 0.396 1.00 97.88 201 GLY A CA 1
ATOM 1539 C C . GLY A 1 201 ? -2.290 -9.731 0.408 1.00 97.88 201 GLY A C 1
ATOM 1540 O O . GLY A 1 201 ? -2.389 -8.979 -0.548 1.00 97.88 201 GLY A O 1
ATOM 1541 N N . LEU A 1 202 ? -1.690 -9.320 1.528 1.00 98.25 202 LEU A N 1
ATOM 1542 C CA . LEU A 1 202 ? -1.300 -7.919 1.749 1.00 98.25 202 LEU A CA 1
ATOM 1543 C C . LEU A 1 202 ? -0.228 -7.416 0.768 1.00 98.25 202 LEU A C 1
ATOM 1545 O O . LEU A 1 202 ? 0.777 -8.098 0.526 1.00 98.25 202 LEU A O 1
ATOM 1549 N N . LEU A 1 203 ? -0.382 -6.174 0.301 1.00 98.31 203 LEU A N 1
ATOM 1550 C CA . LEU A 1 203 ? 0.648 -5.458 -0.455 1.00 98.31 203 LEU A CA 1
ATOM 1551 C C . LEU A 1 203 ? 1.883 -5.153 0.416 1.00 98.31 203 LEU A C 1
ATOM 1553 O O . LEU A 1 203 ? 1.783 -5.114 1.649 1.00 98.31 203 LEU A O 1
ATOM 1557 N N . PRO A 1 204 ? 3.065 -4.919 -0.186 1.00 97.19 204 PRO A N 1
ATOM 1558 C CA . PRO A 1 204 ? 4.228 -4.466 0.568 1.00 97.19 204 PRO A CA 1
ATOM 1559 C C . PRO A 1 204 ? 3.961 -3.133 1.277 1.00 97.19 204 PRO A C 1
ATOM 1561 O O . PRO A 1 204 ? 3.268 -2.265 0.756 1.00 97.19 204 PRO A O 1
ATOM 1564 N N . ALA A 1 205 ? 4.537 -2.966 2.466 1.00 94.00 205 ALA A N 1
ATOM 1565 C CA . ALA A 1 205 ? 4.327 -1.776 3.282 1.00 94.00 205 ALA A CA 1
ATOM 1566 C C . ALA A 1 205 ? 4.819 -0.499 2.584 1.00 94.00 205 ALA A C 1
ATOM 1568 O O . ALA A 1 205 ? 5.982 -0.420 2.173 1.00 94.00 205 ALA A O 1
ATOM 1569 N N . GLY A 1 206 ? 3.976 0.529 2.566 1.00 93.50 206 GLY A N 1
ATOM 1570 C CA . GLY A 1 206 ? 4.346 1.881 2.175 1.00 93.50 206 GLY A CA 1
ATOM 1571 C C . GLY A 1 206 ? 4.479 2.111 0.676 1.00 93.50 206 GLY A C 1
ATOM 1572 O O . GLY A 1 206 ? 5.086 3.113 0.318 1.00 93.50 206 GLY A O 1
ATOM 1573 N N . VAL A 1 207 ? 3.925 1.236 -0.169 1.00 96.50 207 VAL A N 1
ATOM 1574 C CA . VAL A 1 207 ? 3.903 1.427 -1.633 1.00 96.50 207 VAL A CA 1
ATOM 1575 C C . VAL A 1 207 ? 2.705 2.260 -2.093 1.00 96.50 207 VAL A C 1
ATOM 1577 O O . VAL A 1 207 ? 2.828 3.034 -3.038 1.00 96.50 207 VAL A O 1
ATOM 1580 N N . THR A 1 208 ? 1.571 2.159 -1.395 1.00 97.19 208 THR A N 1
ATOM 1581 C CA . THR A 1 208 ? 0.338 2.909 -1.659 1.00 97.19 208 THR A CA 1
ATOM 1582 C C . THR A 1 208 ? 0.348 4.261 -0.945 1.00 97.19 208 THR A C 1
ATOM 1584 O O . THR A 1 208 ? 0.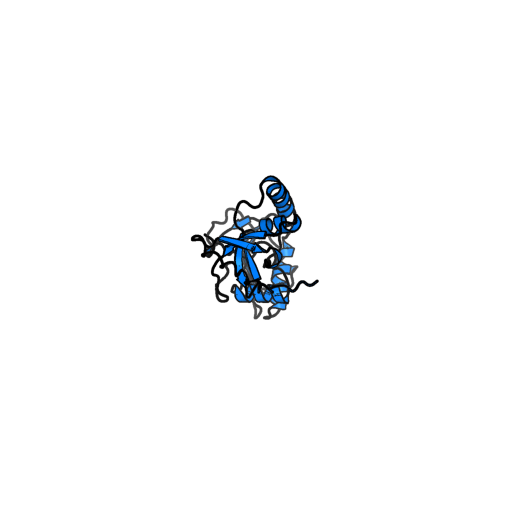803 4.398 0.197 1.00 97.19 208 THR A O 1
ATOM 1587 N N . ARG A 1 209 ? -0.187 5.285 -1.608 1.00 96.06 209 ARG A N 1
ATOM 1588 C CA . ARG A 1 209 ? -0.354 6.634 -1.071 1.00 96.06 209 ARG A CA 1
ATOM 1589 C C . ARG A 1 209 ? -1.788 7.101 -1.289 1.00 96.06 209 ARG A C 1
ATOM 1591 O O . ARG A 1 209 ? -2.208 7.422 -2.395 1.00 96.06 209 ARG A O 1
ATOM 1598 N N . LEU A 1 210 ? -2.524 7.176 -0.186 1.00 95.31 210 LEU A N 1
ATOM 1599 C CA . LEU A 1 210 ? -3.937 7.559 -0.163 1.00 95.31 210 LEU A CA 1
ATOM 1600 C C . LEU A 1 210 ? -4.162 8.975 0.386 1.00 95.31 210 LEU A C 1
ATOM 1602 O O . LEU A 1 210 ? -5.308 9.374 0.555 1.00 95.31 210 LEU A O 1
ATOM 1606 N N . SER A 1 211 ? -3.094 9.746 0.639 1.00 90.81 211 SER A N 1
ATOM 1607 C CA . SER A 1 211 ? -3.145 11.073 1.280 1.00 90.81 211 SER A CA 1
ATOM 1608 C C . SER A 1 211 ? -4.128 12.040 0.619 1.00 90.81 211 SER A C 1
ATOM 1610 O O . SER A 1 211 ? -4.768 12.815 1.315 1.00 90.81 211 SER A O 1
ATOM 1612 N N . ARG A 1 212 ? -4.330 11.937 -0.699 1.00 92.00 212 ARG A N 1
ATOM 1613 C CA . ARG A 1 212 ? -5.310 12.735 -1.456 1.00 92.00 212 ARG A CA 1
ATOM 1614 C C . ARG A 1 212 ? -6.771 12.586 -1.000 1.00 92.00 212 ARG A C 1
ATOM 1616 O O . ARG A 1 212 ? -7.594 13.419 -1.362 1.00 92.00 212 ARG A O 1
ATOM 1623 N N . TYR A 1 213 ? -7.097 11.511 -0.281 1.00 92.94 213 TYR A N 1
ATOM 1624 C CA . TYR A 1 213 ? -8.441 11.203 0.225 1.00 92.94 213 TYR A CA 1
ATOM 1625 C C . TYR A 1 213 ? -8.570 11.415 1.732 1.00 92.94 213 TYR A C 1
ATOM 1627 O O . TYR A 1 213 ? -9.658 11.272 2.289 1.00 92.94 213 TYR A O 1
ATOM 1635 N N . LEU A 1 214 ? -7.453 11.692 2.401 1.00 89.44 214 LEU A N 1
ATOM 1636 C CA . LEU A 1 214 ? -7.404 11.829 3.843 1.00 89.44 214 LEU A CA 1
ATOM 1637 C C . LEU A 1 214 ? -7.596 13.305 4.232 1.00 89.44 214 LEU A C 1
ATOM 1639 O O . LEU A 1 214 ? -7.215 14.191 3.466 1.00 89.44 214 LEU A O 1
ATOM 1643 N N . PRO A 1 215 ? -8.235 13.564 5.384 1.00 81.75 215 PRO A N 1
ATOM 1644 C CA . PRO A 1 215 ? -8.529 14.908 5.877 1.00 81.75 215 PRO A CA 1
ATOM 1645 C C . PRO A 1 215 ? -7.297 15.665 6.386 1.00 81.75 215 PRO A C 1
ATOM 1647 O O . PRO A 1 215 ? -6.306 15.008 6.778 1.00 81.75 215 PRO A O 1
#

Solvent-accessible surface area (backbone atoms only — not comparable to full-atom values): 12574 Å² total; per-residue (Å²): 140,79,91,83,83,84,82,78,79,80,75,80,81,74,76,73,82,71,78,81,56,98,77,43,56,41,82,40,56,46,90,42,53,46,67,50,49,45,71,59,66,73,61,32,54,58,42,32,58,50,36,72,76,68,44,82,79,69,62,30,32,23,27,75,51,91,93,32,31,36,46,72,43,46,62,43,57,56,51,25,41,50,76,72,66,50,64,59,39,57,27,29,63,40,94,67,58,50,82,38,80,38,44,33,27,27,37,42,30,78,48,84,75,74,61,84,82,42,89,54,31,73,73,75,85,26,45,64,45,26,42,37,35,39,98,91,47,76,47,52,35,16,11,75,41,73,46,68,70,38,40,54,52,38,51,45,52,58,52,60,75,48,67,89,53,78,62,47,79,49,61,95,83,64,79,82,88,69,81,32,27,36,39,35,34,50,55,56,30,44,36,55,48,51,51,46,26,75,75,77,40,62,38,61,58,75,42,71,38,60,66,93,73,53,133

pLDDT: mean 86.61, std 17.69, range [30.7, 98.38]

Foldseek 3Di:
DDDDDDDDDDDPPPPPPPDQDPQQKDKAFLVLEDELADDDVVVLVVLLVVCVVPNLPDAFEWEDDPSGTYTPPCPSNSVSCVVVPNGITTHGYFHADQQAAWFWWKKWFAADFPCVVFPWDFDDDFDFFWWKQAPVGITTTGFPDNDLVSSQVSQVRVCVRCVVTDIDTDDPPDDDPDHTMIIGGHDGGNNSSVVSCVPPNHGYPRGTDPVVRPD